Protein AF-A0A921N1G7-F1 (afdb_monomer)

Organism: NCBI:txid1776391

Solvent-accessible surface area (backbone atoms only — not comparable to full-atom values): 11346 Å² total; per-residue (Å²): 133,82,54,72,67,62,52,44,48,51,53,51,49,54,51,51,50,59,46,34,76,76,65,65,49,83,81,67,60,77,80,72,72,70,75,46,71,44,77,62,85,87,65,81,83,86,55,90,86,49,56,70,81,58,47,72,29,51,44,50,54,89,48,47,64,58,50,51,55,50,60,71,66,43,74,87,64,85,74,76,83,48,72,71,57,50,52,53,50,51,54,53,50,60,73,69,61,69,88,79,88,71,63,59,49,75,74,64,67,53,73,80,74,82,73,88,79,86,91,82,82,87,81,73,65,64,69,60,53,53,55,48,51,54,52,52,53,53,49,37,50,53,49,18,66,72,71,72,45,61,47,62,77,79,52,45,72,67,42,52,53,48,46,67,72,66,60,56,89,49,72,77,51,50,70,70,60,114

Mean predicted aligned error: 17.83 Å

Sequence (178 aa):
MYSPIVQNERHINVLKEILKDKLGYKKNLNRIESLVVIANPSTIINKKYAPINIANKIIRNDQLIQTISNVEKDKKINWVFIQDDMEKIATCLKAHHKDIDIDYVNKYCLEKENQEDSEDLVIKNDEMDEKIRYKLRGYRLKVSNRENLKPYMVFSNDTMEEVISAKPRCIDELMKVK

pLDDT: mean 78.78, std 12.82, range [41.03, 92.62]

Secondary structure (DSSP, 8-state):
---HHHHHHHHHHHHHHHHHHHH--TTTGGG----EEE--TT-----TT--HHHHTTEEEGGGHHHHHHHHHH-TT---PPPHHHHHHHHHHHHHH-------HHHHHT--------SS--SSSSHHHHHHHHHHHHHHHHHHHHHHT--GGGT--HHHHHHHHHH---SHHHHTT--

InterPro domains:
  IPR002121 HRDC domain [PF00570] (131-177)
  IPR002121 HRDC domain [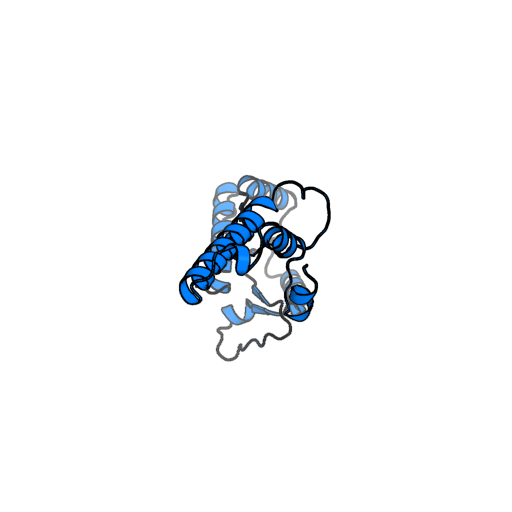PS50967] (126-178)
  IPR010997 HRDC-like superfamily [SSF47819] (125-177)
  IPR044876 HRDC domain superfamily [G3DSA:1.10.150.80] (123-178)

Structure (mmCIF, N/CA/C/O backbone):
data_AF-A0A921N1G7-F1
#
_entry.id   AF-A0A921N1G7-F1
#
loop_
_atom_site.group_PDB
_atom_site.id
_atom_site.type_symbol
_atom_site.label_atom_id
_atom_site.label_alt_id
_atom_site.label_comp_id
_atom_site.label_asym_id
_atom_site.label_entity_id
_atom_site.label_seq_id
_atom_site.pdbx_PDB_ins_code
_atom_site.Cartn_x
_atom_site.Cartn_y
_atom_site.Cartn_z
_atom_site.occupancy
_atom_site.B_iso_or_equiv
_atom_site.auth_seq_id
_atom_site.auth_comp_id
_atom_site.auth_asym_id
_atom_site.auth_atom_id
_atom_site.pdbx_PDB_model_num
ATOM 1 N N . MET A 1 1 ? -9.441 -13.717 2.780 1.00 59.25 1 MET A N 1
ATOM 2 C CA . MET A 1 1 ? -8.567 -12.524 2.813 1.00 59.25 1 MET A CA 1
ATOM 3 C C . MET A 1 1 ? -7.195 -12.950 2.299 1.00 59.25 1 MET A C 1
ATOM 5 O O . MET A 1 1 ? -6.674 -13.936 2.804 1.00 59.25 1 MET A O 1
ATOM 9 N N . TYR A 1 2 ? -6.672 -12.335 1.232 1.00 72.50 2 TYR A N 1
ATOM 10 C CA . TYR A 1 2 ? -5.362 -12.722 0.685 1.00 72.50 2 TYR A CA 1
ATOM 11 C C . TYR A 1 2 ? -4.228 -12.211 1.581 1.00 72.50 2 TYR A C 1
ATOM 13 O O . TYR A 1 2 ? -4.349 -11.148 2.183 1.00 72.50 2 TYR A O 1
ATOM 21 N N . SER A 1 3 ? -3.127 -12.964 1.657 1.00 83.88 3 SER A N 1
ATOM 22 C CA . SER A 1 3 ? -1.910 -12.494 2.325 1.00 83.88 3 SER A CA 1
ATOM 23 C C . SER A 1 3 ? -1.338 -11.280 1.573 1.00 83.88 3 SER A C 1
ATOM 25 O O . SER A 1 3 ? -1.267 -11.338 0.340 1.00 83.88 3 SER A O 1
ATOM 27 N N . PRO A 1 4 ? -0.876 -10.222 2.270 1.00 85.75 4 PRO A N 1
ATOM 28 C CA . PRO A 1 4 ? -0.290 -9.032 1.642 1.00 85.75 4 PRO A CA 1
ATOM 29 C C . PRO A 1 4 ? 0.855 -9.347 0.671 1.00 85.75 4 PRO A C 1
ATOM 31 O O . PRO A 1 4 ? 1.039 -8.669 -0.335 1.00 85.75 4 PRO A O 1
ATOM 34 N N . ILE A 1 5 ? 1.601 -10.418 0.942 1.00 87.12 5 ILE A N 1
ATOM 35 C CA . ILE A 1 5 ? 2.731 -10.867 0.121 1.00 87.12 5 ILE A CA 1
ATOM 36 C C . ILE A 1 5 ? 2.230 -11.392 -1.225 1.00 87.12 5 ILE A C 1
ATOM 38 O O . ILE A 1 5 ? 2.700 -10.962 -2.274 1.00 87.12 5 ILE A O 1
ATOM 42 N N . VAL A 1 6 ? 1.222 -12.266 -1.188 1.00 87.69 6 VAL A N 1
ATOM 43 C CA . VAL A 1 6 ? 0.605 -12.860 -2.384 1.00 87.69 6 VAL A CA 1
ATOM 44 C C . VAL A 1 6 ? -0.110 -11.790 -3.207 1.00 87.69 6 VAL A C 1
ATOM 46 O O . VAL A 1 6 ? -0.078 -11.820 -4.435 1.00 87.69 6 VAL A O 1
ATOM 49 N N . GLN A 1 7 ? -0.740 -10.818 -2.544 1.00 88.25 7 GLN A N 1
ATOM 50 C CA . GLN A 1 7 ? -1.354 -9.680 -3.221 1.00 88.25 7 GLN A CA 1
ATOM 51 C C . GLN A 1 7 ? -0.308 -8.842 -3.969 1.00 88.25 7 GLN A C 1
ATOM 53 O O . GLN A 1 7 ? -0.502 -8.531 -5.142 1.00 88.25 7 GLN A O 1
ATOM 58 N N . ASN A 1 8 ? 0.817 -8.531 -3.323 1.00 89.75 8 ASN A N 1
ATOM 59 C CA . ASN A 1 8 ? 1.884 -7.755 -3.946 1.00 89.75 8 ASN A CA 1
ATOM 60 C C . ASN A 1 8 ? 2.525 -8.506 -5.129 1.00 89.75 8 ASN A C 1
ATOM 62 O O . ASN A 1 8 ? 2.729 -7.936 -6.198 1.00 89.75 8 ASN A O 1
ATOM 66 N N . GLU A 1 9 ? 2.759 -9.815 -4.991 1.00 87.44 9 GLU A N 1
ATOM 67 C CA . GLU A 1 9 ? 3.238 -10.656 -6.097 1.00 87.44 9 GLU A CA 1
ATOM 68 C C . GLU A 1 9 ? 2.292 -10.625 -7.304 1.00 87.44 9 GLU A C 1
ATOM 70 O O . GLU A 1 9 ? 2.748 -10.495 -8.440 1.00 87.44 9 GLU A O 1
ATOM 75 N N . ARG A 1 10 ? 0.973 -10.677 -7.076 1.00 89.00 10 ARG A N 1
ATOM 76 C CA . ARG A 1 10 ? -0.020 -10.543 -8.153 1.00 89.00 10 ARG A CA 1
ATOM 77 C C . ARG A 1 10 ? 0.061 -9.186 -8.840 1.00 89.00 10 ARG A C 1
ATOM 79 O O . ARG A 1 10 ? 0.052 -9.144 -10.066 1.00 89.00 10 ARG A O 1
ATOM 86 N N . HIS A 1 11 ? 0.170 -8.100 -8.078 1.00 88.19 11 HIS A N 1
ATOM 87 C CA . HIS A 1 11 ? 0.289 -6.755 -8.648 1.00 88.19 11 HIS A CA 1
ATOM 88 C C . HIS A 1 11 ? 1.539 -6.632 -9.533 1.00 88.19 11 HIS A C 1
ATOM 90 O O . HIS A 1 11 ? 1.468 -6.095 -10.637 1.00 88.19 11 HIS A O 1
ATOM 96 N N . ILE A 1 12 ? 2.669 -7.197 -9.099 1.00 87.75 12 ILE A N 1
ATOM 97 C CA . ILE A 1 12 ? 3.901 -7.211 -9.896 1.00 87.75 12 ILE A CA 1
ATOM 98 C C . ILE A 1 12 ? 3.764 -8.076 -11.146 1.00 87.75 12 ILE A C 1
ATOM 100 O O . ILE A 1 12 ? 4.298 -7.711 -12.190 1.00 87.75 12 ILE A O 1
ATOM 104 N N . ASN A 1 13 ? 3.057 -9.203 -11.074 1.00 87.69 13 ASN A N 1
ATOM 105 C CA . ASN A 1 13 ? 2.827 -10.045 -12.246 1.00 87.69 13 ASN A CA 1
ATOM 106 C C . ASN A 1 13 ? 1.995 -9.317 -13.307 1.00 87.69 13 ASN A C 1
ATOM 108 O O . ASN A 1 13 ? 2.4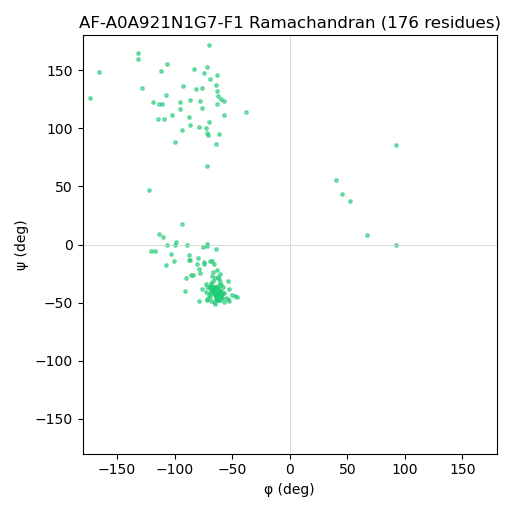00 -9.300 -14.465 1.00 87.69 13 ASN A O 1
ATOM 112 N N . VAL A 1 14 ? 0.920 -8.635 -12.901 1.00 87.69 14 VAL A N 1
ATOM 113 C CA . VAL A 1 14 ? 0.113 -7.788 -13.798 1.00 87.69 14 VAL A CA 1
ATOM 114 C C . VAL A 1 14 ? 0.975 -6.694 -14.426 1.00 87.69 14 VAL A C 1
ATOM 116 O O . VAL A 1 14 ? 0.959 -6.500 -15.639 1.00 87.69 14 VAL A O 1
ATOM 119 N N . LEU A 1 15 ? 1.799 -6.019 -13.622 1.00 85.19 15 LEU A N 1
ATOM 120 C CA . LEU A 1 15 ? 2.726 -5.008 -14.124 1.00 85.19 15 LEU A CA 1
ATOM 121 C C . LEU A 1 15 ? 3.710 -5.595 -15.152 1.00 85.19 15 LEU A C 1
ATOM 123 O O . LEU A 1 15 ? 3.946 -5.000 -16.201 1.00 85.19 15 LEU A O 1
ATOM 127 N N . LYS A 1 16 ? 4.265 -6.782 -14.886 1.00 83.88 16 LYS A N 1
ATOM 128 C CA . LYS A 1 16 ? 5.179 -7.476 -15.805 1.00 83.88 16 LYS A CA 1
ATOM 129 C C . LYS A 1 16 ? 4.497 -7.873 -17.111 1.00 83.88 16 LYS A C 1
ATOM 131 O O . LYS A 1 16 ? 5.158 -7.822 -18.142 1.00 83.88 16 LYS A O 1
ATOM 136 N N . GLU A 1 17 ? 3.227 -8.266 -17.091 1.00 83.38 17 GLU A N 1
ATOM 137 C CA . GLU A 1 17 ? 2.457 -8.571 -18.306 1.00 83.38 17 GLU A CA 1
ATOM 138 C C . GLU A 1 17 ? 2.272 -7.323 -19.174 1.00 83.38 17 GLU A C 1
ATOM 140 O O . GLU A 1 17 ? 2.700 -7.320 -20.326 1.00 83.38 17 GLU A O 1
ATOM 145 N N . ILE A 1 18 ? 1.795 -6.220 -18.589 1.00 82.50 18 ILE A N 1
ATOM 146 C CA . ILE A 1 18 ? 1.606 -4.943 -19.300 1.00 82.50 18 ILE A CA 1
ATOM 147 C C . ILE A 1 18 ? 2.919 -4.456 -19.936 1.00 82.50 18 ILE A C 1
ATOM 149 O O . ILE A 1 18 ? 2.945 -3.981 -21.075 1.00 82.50 18 ILE A O 1
ATOM 153 N N . LEU A 1 19 ? 4.033 -4.587 -19.210 1.00 77.75 19 LEU A N 1
ATOM 154 C CA . LEU A 1 19 ? 5.347 -4.178 -19.702 1.00 77.75 19 LEU A CA 1
ATOM 155 C C . LEU A 1 19 ? 5.907 -5.127 -20.774 1.00 77.75 19 LEU A C 1
ATOM 157 O O . LEU A 1 19 ? 6.574 -4.660 -21.697 1.00 77.75 19 LEU A O 1
ATOM 161 N N . LYS A 1 20 ? 5.640 -6.439 -20.694 1.00 77.38 20 LYS A N 1
ATOM 162 C CA . LYS A 1 20 ? 6.025 -7.398 -21.747 1.00 77.38 20 LYS A CA 1
ATOM 163 C C . LYS A 1 20 ? 5.312 -7.095 -23.056 1.00 77.38 20 LYS A C 1
ATOM 165 O O . LYS A 1 20 ? 5.975 -7.081 -24.092 1.00 77.38 20 LYS A O 1
ATOM 170 N N . ASP A 1 21 ? 4.010 -6.841 -22.990 1.00 73.81 21 ASP A N 1
ATOM 171 C CA . ASP A 1 21 ? 3.173 -6.661 -24.174 1.00 73.81 21 ASP A CA 1
ATOM 172 C C . ASP A 1 21 ? 3.516 -5.377 -24.932 1.00 73.81 21 ASP A C 1
ATOM 174 O O . ASP A 1 21 ? 3.561 -5.382 -26.160 1.00 73.81 21 ASP A O 1
ATOM 178 N N . LYS A 1 22 ? 3.817 -4.282 -24.219 1.00 68.81 22 LYS A N 1
ATOM 179 C CA . LYS A 1 22 ? 4.098 -2.988 -24.863 1.00 68.81 22 LYS A CA 1
ATOM 180 C C . LYS A 1 22 ? 5.559 -2.741 -25.221 1.00 68.81 22 LYS A C 1
ATOM 182 O O . LYS A 1 22 ? 5.816 -1.985 -26.151 1.00 68.81 22 LYS A O 1
ATOM 187 N N . LEU A 1 23 ? 6.509 -3.318 -24.484 1.00 65.88 23 LEU A N 1
ATOM 188 C CA . LEU A 1 23 ? 7.923 -2.944 -24.610 1.00 65.88 23 LEU A CA 1
ATOM 189 C C . LEU A 1 23 ? 8.848 -4.100 -25.008 1.00 65.88 23 LEU A C 1
ATOM 191 O O . LEU A 1 23 ? 10.037 -3.890 -25.230 1.00 65.88 23 LEU A O 1
ATOM 195 N N . GLY A 1 24 ? 8.344 -5.336 -25.087 1.00 62.44 24 GLY A N 1
ATOM 196 C CA . GLY A 1 24 ? 9.134 -6.482 -25.545 1.00 62.44 24 GLY A CA 1
ATOM 197 C C . GLY A 1 24 ? 10.288 -6.897 -24.616 1.00 62.44 24 GLY A C 1
ATOM 198 O O . GLY A 1 24 ? 11.060 -7.790 -24.972 1.00 62.44 24 GLY A O 1
ATOM 199 N N . TYR A 1 25 ? 10.408 -6.322 -23.410 1.00 61.53 25 TYR A N 1
ATOM 200 C CA . TYR A 1 25 ? 11.458 -6.645 -22.432 1.00 61.53 25 TYR A CA 1
ATOM 201 C C . TYR A 1 25 ? 11.251 -8.031 -21.789 1.00 61.53 25 TYR A C 1
ATOM 203 O O . TYR A 1 25 ? 10.997 -8.153 -20.594 1.00 61.53 25 TYR A O 1
ATOM 211 N N . LYS A 1 26 ? 11.381 -9.128 -22.543 1.00 51.91 26 LYS A N 1
ATOM 212 C CA . LYS A 1 26 ? 11.187 -10.486 -21.994 1.00 51.91 26 LYS A CA 1
ATOM 213 C C . LYS A 1 26 ? 12.253 -10.909 -20.968 1.00 51.91 26 LYS A C 1
ATOM 215 O O . LYS A 1 26 ? 11.961 -11.777 -20.152 1.00 51.91 26 LYS A O 1
ATOM 220 N N . LYS A 1 27 ? 13.457 -10.319 -20.982 1.00 52.81 27 LYS A N 1
ATOM 221 C CA . LYS A 1 27 ? 14.589 -10.728 -20.116 1.00 52.81 27 LYS A CA 1
ATOM 222 C C . LYS A 1 27 ? 14.921 -9.763 -18.966 1.00 52.81 27 LYS A C 1
ATOM 224 O O . LYS A 1 27 ? 15.550 -10.180 -18.001 1.00 52.81 27 LYS A O 1
ATOM 229 N N . ASN A 1 28 ? 14.462 -8.511 -19.024 1.00 56.06 28 ASN A N 1
ATOM 230 C CA . ASN A 1 28 ? 14.976 -7.435 -18.162 1.00 56.06 28 ASN A CA 1
ATOM 231 C C . ASN A 1 28 ? 14.046 -7.060 -16.987 1.00 56.06 28 ASN A C 1
ATOM 233 O O . ASN A 1 28 ? 14.434 -6.344 -16.069 1.00 56.06 28 ASN A O 1
ATOM 237 N N . LEU A 1 29 ? 12.827 -7.604 -16.958 1.00 60.22 29 LEU A N 1
ATOM 238 C CA . LEU A 1 29 ? 11.815 -7.324 -15.927 1.00 60.22 29 LEU A CA 1
ATOM 239 C C . LEU A 1 29 ? 12.110 -7.945 -14.550 1.00 60.22 29 LEU A C 1
ATOM 241 O O . LEU A 1 29 ? 11.343 -7.745 -13.607 1.00 60.22 29 LEU A O 1
ATOM 245 N N . ASN A 1 30 ? 13.211 -8.688 -14.410 1.00 62.44 30 ASN A N 1
ATOM 246 C CA . ASN A 1 30 ? 13.612 -9.309 -13.145 1.00 62.44 30 ASN A CA 1
ATOM 247 C C . ASN A 1 30 ? 13.977 -8.286 -12.060 1.00 62.44 30 ASN A C 1
ATOM 249 O O . ASN A 1 30 ? 13.977 -8.643 -10.891 1.00 62.44 30 ASN A O 1
ATOM 253 N N . ARG A 1 31 ? 14.225 -7.022 -12.427 1.00 70.75 31 ARG A N 1
ATOM 254 C CA . ARG A 1 31 ? 14.530 -5.940 -11.479 1.00 70.75 31 ARG A CA 1
ATOM 255 C C . ARG A 1 31 ? 13.307 -5.441 -10.693 1.00 70.75 31 ARG A C 1
ATOM 257 O O . ARG A 1 31 ? 13.469 -4.741 -9.701 1.00 70.75 31 ARG A O 1
ATOM 264 N N . ILE A 1 32 ? 12.088 -5.780 -11.123 1.00 76.19 32 ILE A N 1
ATOM 265 C CA . ILE A 1 32 ? 10.860 -5.425 -10.398 1.00 76.19 32 ILE A CA 1
ATOM 266 C C . ILE A 1 32 ? 10.577 -6.513 -9.357 1.00 76.19 32 ILE A C 1
ATOM 268 O O . ILE A 1 32 ? 10.093 -7.605 -9.694 1.00 76.19 32 ILE A O 1
ATOM 272 N N . GLU A 1 33 ? 10.884 -6.198 -8.099 1.00 77.94 33 GLU A N 1
ATOM 273 C CA . GLU A 1 33 ? 10.747 -7.092 -6.948 1.00 77.94 33 GLU A CA 1
ATOM 274 C C . GLU A 1 33 ? 9.654 -6.641 -5.971 1.00 77.94 33 GLU A C 1
ATOM 276 O O . GLU A 1 33 ? 9.363 -5.455 -5.823 1.00 77.94 33 GLU A O 1
ATOM 281 N N . SER A 1 34 ? 9.033 -7.615 -5.298 1.00 85.75 34 SER A N 1
ATOM 282 C CA . SER A 1 34 ? 8.018 -7.380 -4.265 1.00 85.75 34 SER A CA 1
ATOM 283 C C . SER A 1 34 ? 8.675 -7.180 -2.910 1.00 85.75 34 SER A C 1
ATOM 285 O O . SER A 1 34 ? 9.343 -8.093 -2.420 1.00 85.75 34 SER A O 1
ATOM 287 N N . LEU A 1 35 ? 8.376 -6.061 -2.263 1.00 89.75 35 LEU A N 1
ATOM 288 C CA . LEU A 1 35 ? 8.753 -5.795 -0.881 1.00 89.75 35 LEU A CA 1
ATOM 289 C C . LEU A 1 35 ? 7.516 -5.358 -0.097 1.00 89.75 35 LEU A C 1
ATOM 291 O O . LEU A 1 35 ? 6.722 -4.548 -0.573 1.00 89.75 35 LEU A O 1
ATOM 295 N N . VAL A 1 36 ? 7.333 -5.918 1.095 1.00 90.38 36 VAL A N 1
ATOM 296 C CA . VAL A 1 36 ? 6.267 -5.554 2.028 1.00 90.38 36 VAL A CA 1
ATOM 297 C C . VAL A 1 36 ? 6.905 -4.870 3.228 1.00 90.38 36 VAL A C 1
ATOM 299 O O . VAL A 1 36 ? 7.741 -5.454 3.923 1.00 90.38 36 VAL A O 1
ATOM 302 N N . VAL A 1 37 ? 6.493 -3.629 3.467 1.00 90.88 37 VAL A N 1
ATOM 303 C CA . VAL A 1 37 ? 7.014 -2.796 4.550 1.00 90.88 37 VAL A CA 1
ATOM 304 C C . VAL A 1 37 ? 5.961 -2.674 5.635 1.00 90.88 37 VAL A C 1
ATOM 306 O O . VAL A 1 37 ? 4.811 -2.327 5.369 1.00 90.88 37 VAL A O 1
ATOM 309 N N . ILE A 1 38 ? 6.360 -2.951 6.870 1.00 91.06 38 ILE A N 1
ATOM 310 C CA . ILE A 1 38 ? 5.518 -2.749 8.043 1.00 91.06 38 ILE A CA 1
ATOM 311 C C . ILE A 1 38 ? 5.853 -1.392 8.656 1.00 91.06 38 ILE A C 1
ATOM 313 O O . ILE A 1 38 ? 6.975 -1.174 9.120 1.00 91.06 38 ILE A O 1
ATOM 317 N N . ALA A 1 39 ? 4.864 -0.498 8.651 1.00 90.00 39 ALA A N 1
ATOM 318 C CA . ALA A 1 39 ? 4.998 0.870 9.146 1.00 90.00 39 ALA A CA 1
ATOM 319 C C . ALA A 1 39 ? 4.763 1.004 10.659 1.00 90.00 39 ALA A C 1
ATOM 321 O O . ALA A 1 39 ? 5.302 1.915 11.276 1.00 90.00 39 ALA A O 1
ATOM 322 N N . ASN A 1 40 ? 3.983 0.107 11.273 1.00 90.19 40 ASN A N 1
ATOM 323 C CA . ASN A 1 40 ? 3.670 0.206 12.698 1.00 90.19 40 ASN A CA 1
ATOM 324 C C . ASN A 1 40 ? 4.871 -0.249 13.562 1.00 90.19 40 ASN A C 1
ATOM 326 O O . ASN A 1 40 ? 5.220 -1.438 13.512 1.00 90.19 40 ASN A O 1
ATOM 330 N N . PRO A 1 41 ? 5.457 0.642 14.389 1.00 85.81 41 PRO A N 1
ATOM 331 C CA . PRO A 1 41 ? 6.636 0.342 15.203 1.00 85.81 41 PRO A CA 1
ATOM 332 C C . PRO A 1 41 ? 6.386 -0.731 16.271 1.00 85.81 41 PRO A C 1
ATOM 334 O O . PRO A 1 41 ? 7.297 -1.494 16.587 1.00 85.81 41 PRO A O 1
ATOM 337 N N . SER A 1 42 ? 5.156 -0.860 16.779 1.00 86.75 42 SER A N 1
ATOM 338 C CA . SER A 1 42 ? 4.785 -1.875 17.778 1.00 86.75 42 SER A CA 1
ATOM 339 C C . SER A 1 42 ? 4.647 -3.286 17.193 1.00 86.75 42 SER A C 1
ATOM 341 O O . SER A 1 42 ? 4.367 -4.237 17.921 1.00 86.75 42 SER A O 1
ATOM 343 N N . THR A 1 43 ? 4.825 -3.452 15.880 1.00 86.31 43 THR A N 1
ATOM 344 C CA . THR A 1 43 ? 4.659 -4.754 15.229 1.00 86.31 43 THR A CA 1
ATOM 345 C C . THR A 1 43 ? 5.869 -5.653 15.464 1.00 86.31 43 THR A C 1
ATOM 347 O O . THR A 1 43 ? 6.998 -5.338 15.075 1.00 86.31 43 THR A O 1
ATOM 350 N N . ILE A 1 44 ? 5.617 -6.834 16.025 1.00 84.75 44 ILE A N 1
ATOM 351 C CA . ILE A 1 44 ? 6.619 -7.888 16.198 1.00 84.75 44 ILE A CA 1
ATOM 352 C C . ILE A 1 44 ? 6.520 -8.860 15.018 1.00 84.75 44 ILE A C 1
ATOM 354 O O . ILE A 1 44 ? 5.473 -9.455 14.773 1.00 84.75 44 ILE A O 1
ATOM 358 N N . ILE A 1 45 ? 7.624 -9.041 14.287 1.00 84.00 45 ILE A N 1
ATOM 359 C CA . ILE A 1 45 ? 7.698 -9.952 13.137 1.00 84.00 45 ILE A CA 1
ATOM 360 C C . ILE A 1 45 ? 8.422 -11.224 13.569 1.00 84.00 45 ILE A C 1
ATOM 362 O O . ILE A 1 45 ? 9.632 -11.209 13.795 1.00 84.00 45 ILE A O 1
ATOM 366 N N . ASN A 1 46 ? 7.702 -12.342 13.642 1.00 85.62 46 ASN A N 1
ATOM 367 C CA . ASN A 1 46 ? 8.314 -13.640 13.903 1.00 85.62 46 ASN A CA 1
ATOM 368 C C . ASN A 1 46 ? 8.769 -14.295 12.589 1.00 85.62 46 ASN A C 1
ATOM 370 O O . ASN A 1 46 ? 7.944 -14.741 11.794 1.00 85.62 46 ASN A O 1
ATOM 374 N N . LYS A 1 47 ? 10.087 -14.377 12.373 1.00 85.81 47 LYS A N 1
ATOM 375 C CA . LYS A 1 47 ? 10.691 -15.015 11.188 1.00 85.81 47 LYS A CA 1
ATOM 376 C C . LYS A 1 47 ? 11.178 -16.452 11.439 1.00 85.81 47 LYS A C 1
ATOM 378 O O . LYS A 1 47 ? 11.718 -17.060 10.525 1.00 85.81 47 LYS A O 1
ATOM 383 N N . LYS A 1 48 ? 10.983 -17.017 12.642 1.00 87.44 48 LYS A N 1
ATOM 384 C CA . LYS A 1 48 ? 11.609 -18.285 13.079 1.00 87.44 48 LYS A CA 1
ATOM 385 C C . LYS A 1 48 ? 11.299 -19.485 12.175 1.00 87.44 48 LYS A C 1
ATOM 387 O O . LYS A 1 48 ? 12.168 -20.321 11.964 1.00 87.44 48 LYS A O 1
ATOM 392 N N . TYR A 1 49 ? 10.080 -19.557 11.647 1.00 87.75 49 TYR A N 1
ATOM 393 C CA . TYR A 1 49 ? 9.624 -20.645 10.771 1.00 87.75 49 TYR A CA 1
ATOM 394 C C . TYR A 1 49 ? 9.351 -20.176 9.336 1.00 87.75 49 TYR A C 1
ATOM 396 O O . TYR A 1 49 ? 8.767 -20.909 8.542 1.00 87.75 49 TYR A O 1
ATOM 404 N N . ALA A 1 50 ? 9.721 -18.936 9.003 1.00 85.25 50 ALA A N 1
ATOM 405 C CA . ALA A 1 50 ? 9.460 -18.384 7.684 1.00 85.25 50 ALA A CA 1
ATOM 406 C C . ALA A 1 50 ? 10.524 -18.875 6.687 1.00 85.25 50 ALA A C 1
ATOM 408 O O . ALA A 1 50 ? 11.718 -18.797 6.987 1.00 85.25 50 ALA A O 1
ATOM 409 N N . PRO A 1 51 ? 10.135 -19.332 5.484 1.00 89.00 51 PRO A N 1
ATOM 410 C CA . PRO A 1 51 ? 11.109 -19.649 4.447 1.00 89.00 51 PRO A CA 1
ATOM 411 C C . PRO A 1 51 ? 11.876 -18.382 4.041 1.00 89.00 51 PRO A C 1
ATOM 413 O O . PRO A 1 51 ? 11.294 -17.294 3.992 1.00 89.00 51 PRO A O 1
ATOM 416 N N . ILE A 1 52 ? 13.164 -18.529 3.699 1.00 86.62 52 ILE A N 1
ATOM 417 C CA . ILE A 1 52 ? 14.076 -17.418 3.345 1.00 86.62 52 ILE A CA 1
ATOM 418 C C . ILE A 1 52 ? 13.437 -16.449 2.337 1.00 86.62 52 ILE A C 1
ATOM 420 O O . ILE A 1 52 ? 13.467 -15.234 2.526 1.00 86.62 52 ILE A O 1
ATOM 424 N N . ASN A 1 53 ? 12.787 -16.995 1.305 1.00 84.69 53 ASN A N 1
ATOM 425 C CA . ASN A 1 53 ? 12.168 -16.217 0.230 1.00 84.69 53 ASN A CA 1
ATOM 426 C C . ASN A 1 53 ? 11.054 -15.283 0.719 1.00 84.69 53 ASN A C 1
ATOM 428 O O . ASN A 1 53 ? 10.819 -14.246 0.112 1.00 84.69 53 ASN A O 1
ATOM 432 N N . ILE A 1 54 ? 10.360 -15.645 1.798 1.00 85.56 54 ILE A N 1
ATOM 433 C CA . ILE A 1 54 ? 9.288 -14.838 2.391 1.00 85.56 54 ILE A CA 1
ATOM 434 C C . ILE A 1 54 ? 9.871 -13.909 3.459 1.00 85.56 54 ILE A C 1
ATOM 436 O O . ILE A 1 54 ? 9.512 -12.736 3.524 1.00 85.56 54 ILE A O 1
ATOM 440 N N . ALA A 1 55 ? 10.816 -14.405 4.261 1.00 85.75 55 ALA A N 1
ATOM 441 C CA . ALA A 1 55 ? 11.464 -13.642 5.324 1.00 85.75 55 ALA A CA 1
ATOM 442 C C . ALA A 1 55 ? 12.198 -12.391 4.808 1.00 85.75 55 ALA A C 1
ATOM 444 O O . ALA A 1 55 ? 12.193 -11.362 5.491 1.00 85.75 55 ALA A O 1
ATOM 445 N N . ASN A 1 56 ? 12.787 -12.472 3.610 1.00 85.62 56 ASN A N 1
ATOM 446 C CA . ASN A 1 56 ? 13.489 -11.360 2.963 1.00 85.62 56 ASN A CA 1
ATOM 447 C C . ASN A 1 56 ? 12.540 -10.333 2.329 1.00 85.62 56 ASN A C 1
ATOM 449 O O . ASN A 1 56 ? 12.903 -9.169 2.204 1.00 85.62 56 ASN A O 1
ATOM 453 N N . LYS A 1 57 ? 11.312 -10.733 1.976 1.00 87.12 57 LYS A N 1
ATOM 454 C CA . LYS A 1 57 ? 10.298 -9.836 1.395 1.00 87.12 57 LYS A CA 1
ATOM 455 C C . LYS A 1 57 ? 9.586 -8.970 2.431 1.00 87.12 57 LYS A C 1
ATOM 457 O O . LYS A 1 57 ? 8.847 -8.072 2.044 1.00 87.12 57 LYS A O 1
ATOM 462 N N . ILE A 1 58 ? 9.759 -9.248 3.724 1.00 89.44 58 ILE A N 1
ATOM 463 C CA . ILE A 1 58 ? 9.098 -8.518 4.809 1.00 89.44 58 ILE A CA 1
ATOM 464 C C . ILE A 1 58 ? 10.142 -7.754 5.614 1.00 89.44 58 ILE A C 1
ATOM 466 O O . ILE A 1 58 ? 11.025 -8.355 6.240 1.00 89.44 58 ILE A O 1
ATOM 470 N N . ILE A 1 59 ? 9.984 -6.437 5.675 1.00 89.50 59 ILE A N 1
ATOM 471 C CA . ILE A 1 59 ? 10.868 -5.559 6.439 1.00 89.50 59 ILE A CA 1
ATOM 472 C C . ILE A 1 59 ? 10.084 -4.586 7.316 1.00 89.50 59 ILE A C 1
ATOM 474 O O . ILE A 1 59 ? 8.906 -4.311 7.087 1.00 89.50 59 ILE A O 1
ATOM 478 N N . ARG A 1 60 ? 10.759 -4.054 8.336 1.00 88.62 60 ARG A N 1
ATOM 479 C CA . ARG A 1 60 ? 10.273 -2.898 9.097 1.00 88.62 60 ARG A CA 1
ATOM 480 C C . ARG A 1 60 ? 10.642 -1.617 8.349 1.00 88.62 60 ARG A C 1
ATOM 482 O O . ARG A 1 60 ? 11.666 -1.597 7.670 1.00 88.62 60 ARG A O 1
ATOM 489 N N . ASN A 1 61 ? 9.847 -0.564 8.516 1.00 89.25 61 ASN A N 1
ATOM 490 C CA . ASN A 1 61 ? 10.098 0.753 7.928 1.00 89.25 61 ASN A CA 1
ATOM 491 C C . ASN A 1 61 ? 11.552 1.239 8.092 1.00 89.25 61 ASN A C 1
ATOM 493 O O . ASN A 1 61 ? 12.177 1.642 7.119 1.00 89.25 61 ASN A O 1
ATOM 497 N N . ASP A 1 62 ? 12.134 1.093 9.285 1.00 88.12 62 ASP A N 1
ATOM 498 C CA . ASP A 1 62 ? 13.498 1.566 9.583 1.00 88.12 62 ASP A CA 1
ATOM 499 C C . ASP A 1 62 ? 14.583 0.913 8.707 1.00 88.12 62 ASP A C 1
ATOM 501 O O . ASP A 1 62 ? 15.651 1.478 8.487 1.00 88.12 62 ASP A O 1
ATOM 505 N N . GLN A 1 63 ? 14.319 -0.292 8.195 1.00 87.56 63 GLN A N 1
ATOM 506 C CA . GLN A 1 63 ? 15.264 -1.048 7.372 1.00 87.56 63 GLN A CA 1
ATOM 507 C C . GLN A 1 63 ? 15.159 -0.697 5.885 1.00 87.56 63 GLN A C 1
ATOM 509 O O . GLN A 1 63 ? 16.025 -1.109 5.118 1.00 87.56 63 GLN A O 1
ATOM 514 N N . LEU A 1 64 ? 14.145 0.076 5.476 1.00 89.19 64 LEU A N 1
ATOM 515 C CA . LEU A 1 64 ? 13.845 0.356 4.073 1.00 89.19 64 LEU A CA 1
ATOM 516 C C . LEU A 1 64 ? 15.034 0.986 3.340 1.00 89.19 64 LEU A C 1
ATOM 518 O O . LEU A 1 64 ? 15.447 0.487 2.293 1.00 89.19 64 LEU A O 1
ATOM 522 N N . ILE A 1 65 ? 15.629 2.029 3.924 1.00 89.06 65 ILE A N 1
ATOM 523 C CA . ILE A 1 65 ? 16.776 2.738 3.337 1.00 89.06 65 ILE A CA 1
ATOM 524 C C . ILE A 1 65 ? 17.954 1.777 3.155 1.00 89.06 65 ILE A C 1
ATOM 526 O O . ILE A 1 65 ? 18.527 1.691 2.072 1.00 89.06 65 ILE A O 1
ATOM 530 N N . GLN A 1 66 ? 18.271 0.994 4.191 1.00 89.75 66 GLN A N 1
ATOM 531 C CA . GLN A 1 66 ? 19.366 0.026 4.144 1.00 89.75 66 GLN A CA 1
ATOM 532 C C . GLN A 1 66 ? 19.125 -1.044 3.076 1.00 89.75 66 GLN A C 1
ATOM 534 O O . GLN A 1 66 ? 20.037 -1.366 2.319 1.00 89.75 66 GLN A O 1
ATOM 539 N N . THR A 1 67 ? 17.901 -1.570 2.969 1.00 87.50 67 THR A N 1
ATOM 540 C CA . THR A 1 67 ? 17.564 -2.540 1.922 1.00 87.50 67 THR A CA 1
ATOM 541 C C . THR A 1 67 ? 17.691 -1.960 0.522 1.00 87.50 67 THR A C 1
ATOM 543 O O . THR A 1 67 ? 18.266 -2.625 -0.333 1.00 87.50 67 THR A O 1
ATOM 546 N N . ILE A 1 68 ? 17.238 -0.726 0.285 1.00 86.56 68 ILE A N 1
ATOM 547 C CA . ILE A 1 68 ? 17.361 -0.074 -1.027 1.00 86.56 68 ILE A CA 1
ATOM 548 C C . ILE A 1 68 ? 18.838 0.112 -1.385 1.00 86.56 68 ILE A C 1
ATOM 550 O O . ILE A 1 68 ? 19.258 -0.288 -2.469 1.00 86.56 68 ILE A O 1
ATOM 554 N N . SER A 1 69 ? 19.649 0.626 -0.456 1.00 86.69 69 SER A N 1
ATOM 555 C CA . SER A 1 69 ? 21.091 0.783 -0.668 1.00 86.69 69 SER A CA 1
ATOM 556 C C . SER A 1 69 ? 21.808 -0.549 -0.909 1.00 86.69 69 SER A C 1
ATOM 558 O O . SER A 1 69 ? 22.767 -0.599 -1.675 1.00 86.69 69 SER A O 1
ATOM 560 N N . ASN A 1 70 ? 21.370 -1.635 -0.268 1.00 86.06 70 ASN A N 1
ATOM 561 C CA . ASN A 1 70 ? 21.936 -2.965 -0.493 1.00 86.06 70 ASN A CA 1
ATOM 562 C C . ASN A 1 70 ? 21.580 -3.504 -1.883 1.00 86.06 70 ASN A C 1
ATOM 564 O O . ASN A 1 70 ? 22.452 -4.043 -2.557 1.00 86.06 70 ASN A O 1
ATOM 568 N N . VAL A 1 71 ? 20.332 -3.317 -2.324 1.00 81.88 71 VAL A N 1
ATOM 569 C CA . VAL A 1 71 ? 19.874 -3.711 -3.666 1.00 81.88 71 VAL A CA 1
ATOM 570 C C . VAL A 1 71 ? 20.591 -2.907 -4.752 1.00 81.88 71 VAL A C 1
ATOM 572 O O . VAL A 1 71 ? 20.968 -3.462 -5.777 1.00 81.88 71 VAL A O 1
ATOM 575 N N . GLU A 1 72 ? 20.833 -1.615 -4.527 1.00 77.94 72 GLU A N 1
ATOM 576 C CA . GLU A 1 72 ? 21.574 -0.763 -5.464 1.00 77.94 72 GLU A CA 1
ATOM 577 C C . GLU A 1 72 ? 23.043 -1.188 -5.607 1.00 77.94 72 GLU A C 1
ATOM 579 O O . GLU A 1 72 ? 23.595 -1.194 -6.708 1.00 77.94 72 GLU A O 1
ATOM 584 N N . LYS A 1 73 ? 23.677 -1.582 -4.497 1.00 79.75 73 LYS A N 1
ATOM 585 C CA . LYS A 1 73 ? 25.067 -2.058 -4.481 1.00 79.75 73 LYS A CA 1
ATOM 586 C C . LYS A 1 73 ? 25.231 -3.469 -5.041 1.00 79.75 73 LYS A C 1
ATOM 588 O O . LYS A 1 73 ? 26.364 -3.854 -5.345 1.00 79.75 73 LYS A O 1
ATOM 593 N N . ASP A 1 74 ? 24.155 -4.248 -5.159 1.00 76.44 74 ASP A N 1
ATOM 594 C CA . ASP A 1 74 ? 24.224 -5.614 -5.671 1.00 76.44 74 ASP A CA 1
ATOM 595 C C . ASP A 1 74 ? 24.506 -5.609 -7.184 1.00 76.44 74 ASP A C 1
ATOM 597 O O . ASP A 1 74 ? 23.626 -5.517 -8.041 1.00 76.44 74 ASP A O 1
ATOM 601 N N . LYS A 1 75 ? 25.796 -5.716 -7.522 1.00 62.16 75 LYS A N 1
ATOM 602 C CA . LYS A 1 75 ? 26.321 -5.691 -8.898 1.00 62.16 75 LYS A CA 1
ATOM 603 C C . LYS A 1 75 ? 25.858 -6.867 -9.765 1.00 62.16 75 LYS A C 1
ATOM 605 O O . LYS A 1 75 ? 26.195 -6.913 -10.946 1.00 62.16 75 LYS A O 1
ATOM 610 N N . LYS A 1 76 ? 25.106 -7.829 -9.217 1.00 62.22 76 LYS A N 1
ATOM 611 C CA . LYS A 1 76 ? 24.518 -8.936 -9.991 1.00 62.22 76 LYS A CA 1
ATOM 612 C C . LYS A 1 76 ? 23.508 -8.454 -11.035 1.00 62.22 76 LYS A C 1
ATOM 614 O O . LYS A 1 76 ? 23.256 -9.162 -12.008 1.00 62.22 76 LYS A O 1
ATOM 619 N N . ILE A 1 77 ? 22.948 -7.257 -10.862 1.00 58.38 77 ILE A N 1
ATOM 620 C CA . ILE A 1 77 ? 21.947 -6.686 -11.763 1.00 58.38 77 ILE A CA 1
ATOM 621 C C . ILE A 1 77 ? 22.641 -5.700 -12.710 1.00 58.38 77 ILE A C 1
ATOM 623 O O . ILE A 1 77 ? 22.721 -4.505 -12.451 1.00 58.38 77 ILE A O 1
ATOM 627 N N . ASN A 1 78 ? 23.135 -6.206 -13.841 1.00 56.06 78 ASN A N 1
ATOM 628 C CA . ASN A 1 78 ? 23.881 -5.418 -14.835 1.00 56.06 78 ASN A CA 1
ATOM 629 C C . ASN A 1 78 ? 23.013 -4.433 -15.652 1.00 56.06 78 ASN A C 1
ATOM 631 O O . ASN A 1 78 ? 23.504 -3.765 -16.557 1.00 56.06 78 ASN A O 1
ATOM 635 N N . TRP A 1 79 ? 21.704 -4.374 -15.401 1.00 60.34 79 TRP A N 1
ATOM 636 C CA . TRP A 1 79 ? 20.777 -3.606 -16.228 1.00 60.34 79 TRP A CA 1
ATOM 637 C C . TRP A 1 79 ? 20.166 -2.444 -15.460 1.00 60.34 79 TRP A C 1
ATOM 639 O O . TRP A 1 79 ? 1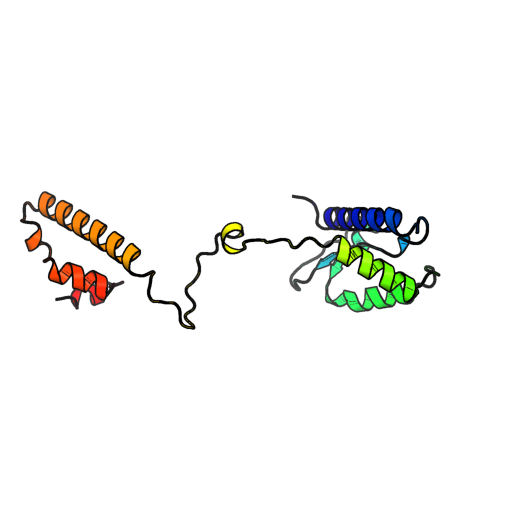9.324 -2.655 -14.587 1.00 60.34 79 TRP A O 1
ATOM 649 N N . VAL A 1 80 ? 20.596 -1.228 -15.796 1.00 63.09 80 VAL A N 1
ATOM 650 C CA . VAL A 1 80 ? 20.029 0.047 -15.338 1.00 63.09 80 VAL A CA 1
ATOM 651 C C . VAL A 1 80 ? 18.989 0.501 -16.359 1.00 63.09 80 VAL A C 1
ATOM 653 O O . VAL A 1 80 ? 19.233 0.401 -17.559 1.00 63.09 80 VAL A O 1
ATOM 656 N N . PHE A 1 81 ? 17.833 0.981 -15.893 1.00 66.44 81 PHE A N 1
ATOM 657 C CA . PHE A 1 81 ? 16.858 1.608 -16.783 1.00 66.44 81 PHE A CA 1
ATOM 658 C C . PHE A 1 81 ? 17.485 2.866 -17.389 1.00 66.44 81 PHE A C 1
ATOM 660 O O . PHE A 1 81 ? 17.893 3.769 -16.659 1.00 66.44 81 PHE A O 1
ATOM 667 N N . ILE A 1 82 ? 17.581 2.912 -18.715 1.00 75.69 82 ILE A N 1
ATOM 668 C CA . ILE A 1 82 ? 17.992 4.123 -19.429 1.00 75.69 82 ILE A CA 1
ATOM 669 C C . ILE A 1 82 ? 16.832 5.124 -19.346 1.00 75.69 82 ILE A C 1
ATOM 671 O O . ILE A 1 82 ? 15.673 4.725 -19.240 1.00 75.69 82 ILE A O 1
ATOM 675 N N . GLN A 1 83 ? 17.122 6.423 -19.405 1.00 79.62 83 GLN A N 1
ATOM 676 C CA . GLN A 1 83 ? 16.106 7.479 -19.359 1.00 79.62 83 GLN A CA 1
ATOM 677 C C . GLN A 1 83 ? 14.953 7.251 -20.358 1.00 79.62 83 GLN A C 1
ATOM 679 O O . GLN A 1 83 ? 13.792 7.364 -19.979 1.00 79.62 83 GLN A O 1
ATOM 684 N N . ASP A 1 84 ? 15.268 6.858 -21.594 1.00 78.00 84 ASP A N 1
ATOM 685 C CA . ASP A 1 84 ? 14.279 6.545 -22.638 1.00 78.00 84 ASP A CA 1
ATOM 686 C C . ASP A 1 84 ? 13.364 5.366 -22.240 1.00 78.00 84 ASP A C 1
ATOM 688 O O . ASP A 1 84 ? 12.146 5.405 -22.417 1.00 78.00 84 ASP A O 1
ATOM 692 N N . ASP A 1 85 ? 13.922 4.332 -21.603 1.00 77.12 85 ASP A N 1
ATOM 693 C CA . ASP A 1 85 ? 13.136 3.212 -21.077 1.00 77.12 85 ASP A CA 1
ATOM 694 C C . ASP A 1 85 ? 12.222 3.669 -19.929 1.00 77.12 85 ASP A C 1
ATOM 696 O O . ASP A 1 85 ? 11.059 3.265 -19.861 1.00 77.12 85 ASP A O 1
ATOM 700 N N . MET A 1 86 ? 12.721 4.532 -19.034 1.00 80.44 86 MET A N 1
ATOM 701 C CA . MET A 1 86 ? 11.929 5.089 -17.930 1.00 80.44 86 MET A CA 1
ATOM 702 C C . MET A 1 86 ? 10.743 5.908 -18.447 1.00 80.44 86 MET A C 1
ATOM 704 O O . MET A 1 86 ? 9.631 5.762 -17.937 1.00 80.44 86 MET A O 1
ATOM 708 N N . GLU A 1 87 ? 10.955 6.727 -19.475 1.00 83.62 87 GLU A N 1
ATOM 709 C CA . GLU A 1 87 ? 9.914 7.557 -20.084 1.00 83.62 87 GLU A CA 1
ATOM 710 C C . GLU A 1 87 ? 8.840 6.708 -20.778 1.00 83.62 87 GLU A C 1
ATOM 712 O O . GLU A 1 87 ? 7.636 6.930 -20.595 1.00 83.62 87 GLU A O 1
ATOM 717 N N . LYS A 1 88 ? 9.254 5.661 -21.498 1.00 82.25 88 LYS A N 1
ATOM 718 C CA . LYS A 1 88 ? 8.330 4.695 -22.106 1.00 82.25 88 LYS A CA 1
ATOM 719 C C . LYS A 1 88 ? 7.496 3.956 -21.062 1.00 82.25 88 LYS A C 1
ATOM 721 O O . LYS A 1 88 ? 6.285 3.798 -21.241 1.00 82.25 88 LYS A O 1
ATOM 726 N N . ILE A 1 89 ? 8.115 3.526 -19.959 1.00 82.19 89 ILE A N 1
ATOM 727 C CA . ILE A 1 89 ? 7.413 2.879 -18.842 1.00 82.19 89 ILE A CA 1
ATOM 728 C C . ILE A 1 89 ? 6.406 3.847 -18.216 1.00 82.19 89 ILE A C 1
ATOM 730 O O . ILE A 1 89 ? 5.246 3.477 -18.034 1.00 82.19 89 ILE A O 1
ATOM 734 N N . ALA A 1 90 ? 6.811 5.088 -17.937 1.00 86.00 90 ALA A N 1
ATOM 735 C CA . ALA A 1 90 ? 5.937 6.102 -17.352 1.00 86.00 90 ALA A CA 1
ATOM 736 C C . ALA A 1 90 ? 4.721 6.389 -18.246 1.00 86.00 90 ALA A C 1
ATOM 738 O O . ALA A 1 90 ? 3.582 6.388 -17.773 1.00 86.00 90 ALA A O 1
ATOM 739 N N . THR A 1 91 ? 4.946 6.547 -19.551 1.00 86.56 91 THR A N 1
ATOM 740 C CA . THR A 1 91 ? 3.879 6.779 -20.536 1.00 86.56 91 THR A CA 1
ATOM 741 C C . THR A 1 91 ? 2.926 5.584 -20.616 1.00 86.56 91 THR A C 1
ATOM 743 O O . THR A 1 91 ? 1.706 5.755 -20.644 1.00 86.56 91 THR A O 1
ATOM 746 N N . CYS A 1 92 ? 3.462 4.359 -20.578 1.00 82.75 92 CYS A N 1
ATOM 747 C CA . CYS A 1 92 ? 2.666 3.136 -20.548 1.00 82.75 92 CYS A CA 1
ATOM 748 C C . CYS A 1 92 ? 1.787 3.049 -19.292 1.00 82.75 92 CYS A C 1
ATOM 750 O O . CYS A 1 92 ? 0.598 2.7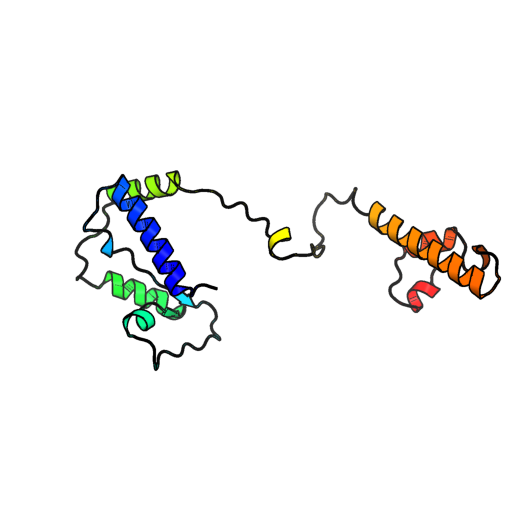51 -19.399 1.00 82.75 92 CYS A O 1
ATOM 752 N N . LEU A 1 93 ? 2.343 3.338 -18.114 1.00 84.50 93 LEU A N 1
ATOM 753 C CA . LEU A 1 93 ? 1.603 3.310 -16.852 1.00 84.50 93 LEU A CA 1
ATOM 754 C C . LEU A 1 93 ? 0.507 4.370 -16.809 1.00 84.50 93 LEU A C 1
ATOM 756 O O . LEU A 1 93 ? -0.620 4.059 -16.433 1.00 84.50 93 LEU A O 1
ATOM 760 N N . LYS A 1 94 ? 0.809 5.590 -17.266 1.00 87.44 94 LYS A N 1
ATOM 761 C CA . LYS A 1 94 ? -0.168 6.679 -17.351 1.00 87.44 94 LYS A CA 1
ATOM 762 C C . LYS A 1 94 ? -1.344 6.314 -18.259 1.00 87.44 94 LYS A C 1
ATOM 764 O O . LYS A 1 94 ? -2.483 6.592 -17.911 1.00 87.44 94 LYS A O 1
ATOM 769 N N . ALA A 1 95 ? -1.088 5.641 -19.381 1.00 85.69 95 ALA A N 1
ATOM 770 C CA . ALA A 1 95 ? -2.138 5.220 -20.309 1.00 85.69 95 ALA A CA 1
ATOM 771 C C . ALA A 1 95 ? -3.080 4.138 -19.743 1.00 85.69 95 ALA A C 1
ATOM 773 O O . ALA A 1 95 ? -4.223 4.048 -20.179 1.00 85.69 95 ALA A O 1
ATOM 774 N N . HIS A 1 96 ? -2.615 3.303 -18.807 1.00 79.81 96 HIS A N 1
ATOM 775 C CA . HIS A 1 96 ? -3.435 2.257 -18.173 1.00 79.81 96 HIS A CA 1
ATOM 776 C C . HIS A 1 96 ? -3.966 2.659 -16.796 1.00 79.81 96 HIS A C 1
ATOM 778 O O . HIS A 1 96 ? -4.650 1.861 -16.149 1.00 79.81 96 HIS A O 1
ATOM 784 N N . HIS A 1 97 ? -3.641 3.865 -16.333 1.00 83.69 97 HIS A N 1
ATOM 785 C CA . HIS A 1 97 ? -4.175 4.384 -15.092 1.00 83.69 97 HIS A CA 1
ATOM 786 C C . HIS A 1 97 ? -5.696 4.500 -15.208 1.00 83.69 97 HIS A C 1
ATOM 788 O O . HIS A 1 97 ? -6.223 5.074 -16.159 1.00 83.69 97 HIS A O 1
ATOM 794 N N . LYS A 1 98 ? -6.393 3.913 -14.240 1.00 80.81 98 LYS A N 1
ATOM 795 C CA . LYS A 1 98 ? -7.823 4.101 -14.043 1.00 80.81 98 LYS A CA 1
ATOM 796 C C . LYS A 1 98 ? -7.986 4.718 -12.673 1.00 80.81 98 LYS A C 1
ATOM 798 O O . LYS A 1 98 ? -7.537 4.120 -11.691 1.00 80.81 98 LYS A O 1
ATOM 803 N N . ASP A 1 99 ? -8.615 5.881 -12.628 1.00 77.56 99 ASP A N 1
ATOM 804 C CA . ASP A 1 99 ? -9.005 6.489 -11.370 1.00 77.56 99 ASP A CA 1
ATOM 805 C C . ASP A 1 99 ? -9.947 5.531 -10.646 1.00 77.56 99 ASP A C 1
ATOM 807 O O . ASP A 1 99 ? -10.932 5.041 -11.208 1.00 77.56 99 ASP A O 1
ATOM 811 N N . ILE A 1 100 ? -9.594 5.201 -9.408 1.00 72.00 100 ILE A N 1
ATOM 812 C CA . ILE A 1 100 ? -10.469 4.422 -8.548 1.00 72.00 100 ILE A CA 1
ATOM 813 C C . ILE A 1 100 ? -11.257 5.437 -7.735 1.00 72.00 100 ILE A C 1
ATOM 815 O O . ILE A 1 100 ? -10.754 5.960 -6.741 1.00 72.00 100 ILE A O 1
ATOM 819 N N . ASP A 1 101 ? -12.481 5.716 -8.169 1.00 75.38 101 ASP A N 1
ATOM 820 C CA . ASP A 1 101 ? -13.428 6.482 -7.370 1.00 75.38 101 ASP A CA 1
ATOM 821 C C . ASP A 1 101 ? -13.920 5.588 -6.224 1.00 75.38 101 ASP A C 1
ATOM 823 O O . ASP A 1 101 ? -14.696 4.648 -6.420 1.00 75.38 101 ASP A O 1
ATOM 827 N N . ILE A 1 102 ? -13.355 5.789 -5.034 1.00 71.75 102 ILE A N 1
ATOM 828 C CA . ILE A 1 102 ? -13.751 5.066 -3.827 1.00 71.75 102 ILE A CA 1
ATOM 829 C C . ILE A 1 102 ? -14.466 6.058 -2.929 1.00 71.75 102 ILE A C 1
ATOM 831 O O . ILE A 1 102 ? -13.830 6.895 -2.291 1.00 71.75 102 ILE A O 1
ATOM 835 N N . ASP A 1 103 ? -15.778 5.903 -2.812 1.00 76.88 103 ASP A N 1
ATOM 836 C CA . ASP A 1 103 ? -16.544 6.619 -1.805 1.00 76.88 103 ASP A CA 1
ATOM 837 C C . ASP A 1 103 ? -16.242 6.046 -0.409 1.00 76.88 103 ASP A C 1
ATOM 839 O O . ASP A 1 103 ? -16.791 5.028 0.029 1.00 76.88 103 ASP A O 1
ATOM 843 N N . TYR A 1 104 ? -15.313 6.700 0.288 1.00 74.88 104 TYR A N 1
ATOM 844 C CA . TYR A 1 104 ? -14.892 6.340 1.639 1.00 74.88 104 TYR A CA 1
ATOM 845 C C . TYR A 1 104 ? -16.030 6.440 2.662 1.00 74.88 104 TYR A C 1
ATOM 847 O O . TYR A 1 104 ? -16.018 5.685 3.636 1.00 74.88 104 TYR A O 1
ATOM 855 N N . VAL A 1 105 ? -17.018 7.313 2.430 1.00 76.81 105 VAL A N 1
ATOM 856 C CA . VAL A 1 105 ? -18.161 7.508 3.335 1.00 76.81 105 VAL A CA 1
ATOM 857 C C . VAL A 1 105 ? -18.996 6.236 3.373 1.00 76.81 105 VAL A C 1
ATOM 859 O O . VAL A 1 105 ? -19.247 5.686 4.445 1.00 76.81 105 VAL A O 1
ATOM 862 N N . ASN A 1 106 ? -19.331 5.710 2.195 1.00 75.69 106 ASN A N 1
ATOM 863 C CA . ASN A 1 106 ? -20.077 4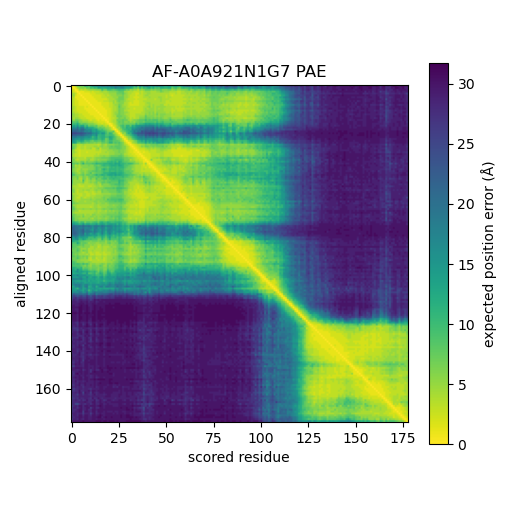.463 2.068 1.00 75.69 106 ASN A CA 1
ATOM 864 C C . ASN A 1 106 ? -19.236 3.231 2.431 1.00 75.69 106 ASN A C 1
ATOM 866 O O . ASN A 1 106 ? -19.744 2.293 3.041 1.00 75.69 106 ASN A O 1
ATOM 870 N N . LYS A 1 107 ? -17.941 3.215 2.091 1.00 78.75 107 LYS A N 1
ATOM 871 C CA . LYS A 1 107 ? -17.075 2.049 2.333 1.00 78.75 107 LYS A CA 1
ATOM 872 C C . LYS A 1 107 ? -16.810 1.776 3.814 1.00 78.75 107 LYS A C 1
ATOM 874 O O . LYS A 1 107 ? -16.686 0.613 4.196 1.00 78.75 107 LYS A O 1
ATOM 879 N N . TYR A 1 108 ? -16.675 2.826 4.620 1.00 77.19 108 TYR A N 1
ATOM 880 C CA . TYR A 1 108 ? -16.340 2.720 6.042 1.00 77.19 108 TYR A CA 1
ATOM 881 C C . TYR A 1 108 ? -17.502 3.087 6.965 1.00 77.19 108 TYR A C 1
ATOM 883 O O . TYR A 1 108 ? -17.301 3.134 8.175 1.00 77.19 108 TYR A O 1
ATOM 891 N N . CYS A 1 109 ? -18.697 3.331 6.410 1.00 70.81 109 CYS A N 1
ATOM 892 C CA . CYS A 1 109 ? -19.856 3.831 7.149 1.00 70.81 109 CYS A CA 1
ATOM 893 C C . CYS A 1 109 ? -19.469 4.988 8.082 1.00 70.81 109 CYS A C 1
ATOM 895 O O . CYS A 1 109 ? -19.848 4.999 9.252 1.00 70.81 109 CYS A O 1
ATOM 897 N N . LEU A 1 110 ? -18.653 5.922 7.581 1.00 71.56 110 LEU A N 1
ATOM 898 C CA . LEU A 1 110 ? -18.264 7.090 8.359 1.00 71.56 110 LEU A CA 1
ATOM 899 C C . LEU A 1 110 ? -19.509 7.963 8.491 1.00 71.56 110 LEU A C 1
ATOM 901 O O . LEU A 1 110 ? -19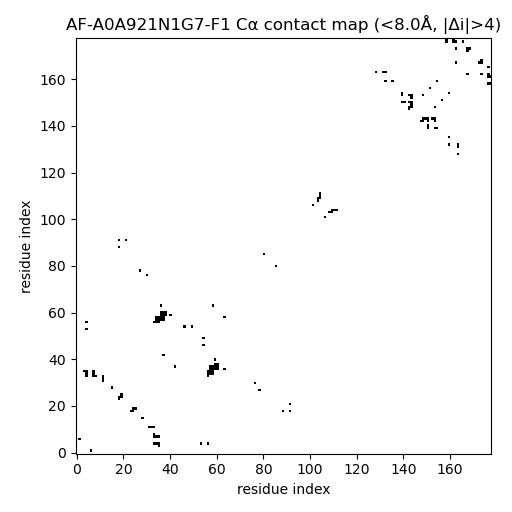.926 8.616 7.532 1.00 71.56 110 LEU A O 1
ATOM 905 N N . GLU A 1 111 ? -20.119 7.962 9.674 1.00 67.50 111 GLU A N 1
ATOM 906 C CA . GLU A 1 111 ? -20.986 9.065 10.058 1.00 67.50 111 GLU A CA 1
ATOM 907 C C . GLU A 1 111 ? -20.118 10.317 9.962 1.00 67.50 111 GLU A C 1
ATOM 909 O O . GLU A 1 111 ? -19.019 10.357 10.517 1.00 67.50 111 GLU A O 1
ATOM 914 N N . LYS A 1 112 ? -20.547 11.307 9.175 1.00 58.12 112 LYS A N 1
ATOM 915 C CA . LYS A 1 112 ? -19.866 12.598 9.155 1.00 58.12 112 LYS A CA 1
ATOM 916 C C . LYS A 1 112 ? -19.982 13.167 10.566 1.00 58.12 112 LYS A C 1
ATOM 918 O O . LYS A 1 112 ? -21.004 13.758 10.904 1.00 58.12 112 LYS A O 1
ATOM 923 N N . GLU A 1 113 ? -18.968 12.945 11.399 1.00 47.84 113 GLU A N 1
ATOM 924 C CA . GLU A 1 113 ? -18.763 13.750 12.589 1.00 47.84 113 GLU A CA 1
ATOM 925 C C . GLU A 1 113 ? -18.659 15.183 12.079 1.00 47.84 113 GLU A C 1
ATOM 927 O O . GLU A 1 113 ? -17.764 15.519 11.301 1.00 47.84 113 GLU A O 1
ATOM 932 N N . ASN A 1 114 ? -19.667 15.987 12.413 1.00 44.38 114 ASN A N 1
ATOM 933 C CA . ASN A 1 114 ? -19.710 17.400 12.088 1.00 44.38 114 ASN A CA 1
ATOM 934 C C . ASN A 1 114 ? -18.558 18.079 12.836 1.00 44.38 114 ASN A C 1
ATOM 936 O O . ASN A 1 114 ? -18.731 18.551 13.955 1.00 44.38 114 ASN A O 1
ATOM 940 N N . GLN A 1 115 ? -17.373 18.088 12.231 1.00 44.78 115 GLN A N 1
ATOM 941 C CA . GLN A 1 115 ? -16.412 19.144 12.472 1.00 44.78 115 GLN A CA 1
ATOM 942 C C . GLN A 1 115 ? -16.875 20.324 11.632 1.00 44.78 115 GLN A C 1
ATOM 944 O O . GLN A 1 115 ? -16.787 20.332 10.404 1.00 44.78 115 GLN A O 1
ATOM 949 N N . GLU A 1 116 ? -17.509 21.243 12.353 1.00 48.66 116 GLU A N 1
ATOM 950 C CA . GLU A 1 116 ? -17.669 22.642 12.003 1.00 48.66 116 GLU A CA 1
ATOM 951 C C . GLU A 1 116 ? -16.379 23.130 11.345 1.00 48.66 116 GLU A C 1
ATOM 953 O O . GLU A 1 116 ? -15.321 23.084 11.960 1.00 48.66 116 GLU A O 1
ATOM 958 N N . ASP A 1 117 ? -16.459 23.478 10.064 1.00 41.03 117 ASP A N 1
ATOM 959 C CA . ASP A 1 117 ? -16.000 24.772 9.576 1.00 41.03 117 ASP A CA 1
ATOM 960 C C . ASP A 1 117 ? -16.364 24.933 8.093 1.00 41.03 117 ASP A C 1
ATOM 962 O O . ASP A 1 117 ? -15.957 24.156 7.230 1.00 41.03 117 ASP A O 1
ATOM 966 N N . SER A 1 118 ? -17.051 26.047 7.826 1.00 44.84 118 SER A N 1
ATOM 967 C CA . SER A 1 118 ? -17.129 26.765 6.543 1.00 44.84 118 SER A CA 1
ATOM 968 C C . SER A 1 118 ? -18.278 26.413 5.572 1.00 44.84 118 SER A C 1
ATOM 970 O O . SER A 1 118 ? -18.134 25.657 4.618 1.00 44.84 118 SER A O 1
ATOM 972 N N . GLU A 1 119 ? -19.407 27.093 5.817 1.00 42.88 119 GLU A N 1
ATOM 973 C CA . GLU A 1 119 ? -20.181 27.895 4.837 1.00 42.88 119 GLU A CA 1
ATOM 974 C C . GLU A 1 119 ? -21.354 27.337 4.001 1.00 42.88 119 GLU A C 1
ATOM 976 O O . GLU A 1 119 ? -22.036 28.153 3.392 1.00 42.88 119 GLU A O 1
ATOM 981 N N . ASP A 1 120 ? -21.770 26.068 4.093 1.00 41.12 120 ASP A N 1
ATOM 982 C CA . ASP A 1 120 ? -22.985 25.589 3.372 1.00 41.12 120 ASP A CA 1
ATOM 983 C C . ASP A 1 120 ? -24.082 24.975 4.283 1.00 41.12 120 ASP A C 1
ATOM 985 O O . ASP A 1 120 ? -24.631 23.900 4.028 1.00 41.12 120 ASP A O 1
ATOM 989 N N . LEU A 1 121 ? -24.428 25.652 5.387 1.00 42.00 121 LEU A N 1
ATOM 990 C CA . LEU A 1 121 ? -25.299 25.126 6.461 1.00 42.00 121 LEU A CA 1
ATOM 991 C C . LEU A 1 121 ? -26.808 25.440 6.378 1.00 42.00 121 LEU A C 1
ATOM 993 O O . LEU A 1 121 ? -27.512 25.277 7.373 1.00 42.00 121 LEU A O 1
ATOM 997 N N . VAL A 1 122 ? -27.372 25.847 5.240 1.00 44.81 122 VAL A N 1
ATOM 998 C CA . VAL A 1 122 ? -28.769 26.344 5.258 1.00 44.81 122 VAL A CA 1
ATOM 999 C C . VAL A 1 122 ? -29.850 25.253 5.088 1.00 44.81 122 VAL A C 1
ATOM 1001 O O . VAL A 1 122 ? -31.004 25.518 5.393 1.00 44.81 122 VAL A O 1
ATOM 1004 N N . ILE A 1 123 ? -29.543 24.008 4.680 1.00 47.47 123 ILE A N 1
ATOM 1005 C CA . ILE A 1 123 ? -30.606 23.092 4.174 1.00 47.47 123 ILE A CA 1
ATOM 1006 C C . ILE A 1 123 ? -30.842 21.793 4.997 1.00 47.47 123 ILE A C 1
ATOM 1008 O O . ILE A 1 123 ? -31.795 21.072 4.729 1.00 47.47 123 ILE A O 1
ATOM 1012 N N . LYS A 1 124 ? -30.061 21.459 6.040 1.00 52.31 124 LYS A N 1
ATOM 1013 C CA . LYS A 1 124 ? -30.151 20.121 6.701 1.00 52.31 124 LYS A CA 1
ATOM 1014 C C . LYS A 1 124 ? -30.805 20.037 8.091 1.00 52.31 124 LYS A C 1
ATOM 1016 O O . LYS A 1 124 ? -30.899 18.934 8.626 1.00 52.31 124 LYS A O 1
ATOM 1021 N N . ASN A 1 125 ? -31.268 21.137 8.685 1.00 56.12 125 ASN A N 1
ATOM 1022 C CA . ASN A 1 125 ? -31.830 21.097 10.047 1.00 56.12 125 ASN A CA 1
ATOM 1023 C C . ASN A 1 125 ? -33.316 20.680 10.112 1.00 56.12 125 ASN A C 1
ATOM 1025 O O . ASN A 1 125 ? -33.722 20.058 11.094 1.00 56.12 125 ASN A O 1
ATOM 1029 N N . ASP A 1 126 ? -34.101 20.907 9.054 1.00 63.69 126 ASP A N 1
ATOM 1030 C CA . ASP A 1 126 ? -35.561 20.710 9.099 1.00 63.69 126 ASP A CA 1
ATOM 1031 C C . ASP A 1 126 ? -35.995 19.235 9.220 1.00 63.69 126 ASP A C 1
ATOM 1033 O O . ASP A 1 126 ? -36.942 18.920 9.943 1.00 63.69 126 ASP A O 1
ATOM 1037 N N . GLU A 1 127 ? -35.290 18.293 8.580 1.00 76.88 127 GLU A N 1
ATOM 1038 C CA . GLU A 1 127 ? -35.680 16.870 8.612 1.00 76.88 127 GLU A CA 1
ATOM 1039 C C . GLU A 1 127 ? -35.517 16.235 10.002 1.00 76.88 127 GLU A C 1
ATOM 1041 O O . GLU A 1 127 ? -36.305 15.374 10.414 1.00 76.88 127 GLU A O 1
ATOM 1046 N N . MET A 1 128 ? -34.488 16.649 10.745 1.00 76.31 128 MET A N 1
ATOM 1047 C CA . MET A 1 128 ? -34.248 16.143 12.096 1.00 76.31 128 MET A CA 1
ATOM 1048 C C . MET A 1 128 ? -35.278 16.704 13.077 1.00 76.31 128 MET A C 1
ATOM 1050 O O . MET A 1 128 ? -35.805 15.963 13.912 1.00 76.31 128 MET A O 1
ATOM 1054 N N . ASP A 1 129 ? -35.604 17.987 12.947 1.00 81.50 129 ASP A N 1
ATOM 1055 C CA . ASP A 1 129 ? -36.541 18.666 13.835 1.00 81.50 129 ASP A CA 1
ATOM 1056 C C . ASP A 1 129 ? -37.977 18.151 13.626 1.00 81.50 129 ASP A C 1
ATOM 1058 O O . ASP A 1 129 ? -38.680 17.880 14.604 1.00 81.50 129 ASP A O 1
ATOM 1062 N N . GLU A 1 130 ? -38.380 17.847 12.386 1.00 84.31 130 GLU A N 1
ATOM 1063 C CA . GLU A 1 130 ? -39.654 17.167 12.096 1.00 84.31 130 GLU A CA 1
ATOM 1064 C C . GLU A 1 130 ? -39.748 15.770 12.719 1.00 84.31 130 GLU A C 1
ATOM 1066 O O . GLU A 1 130 ? -40.770 15.377 13.301 1.00 84.31 130 GLU A O 1
ATOM 1071 N N . LYS A 1 131 ? -38.649 15.014 12.701 1.00 87.00 131 LYS A N 1
ATOM 1072 C CA . LYS A 1 131 ? -38.605 13.696 13.342 1.00 87.00 131 LYS A CA 1
ATOM 1073 C C . LYS A 1 131 ? -38.757 13.795 14.863 1.00 87.00 131 LYS A C 1
ATOM 1075 O O . LYS A 1 131 ? -39.391 12.925 15.475 1.00 87.00 131 LYS A O 1
ATOM 1080 N N . ILE A 1 132 ? -38.198 14.836 15.481 1.00 87.25 132 ILE A N 1
ATOM 1081 C CA . ILE A 1 132 ? -38.332 15.103 16.920 1.00 87.25 132 ILE A CA 1
ATOM 1082 C C . ILE A 1 132 ? -39.773 15.519 17.251 1.00 87.25 132 ILE A C 1
ATOM 1084 O O . ILE A 1 132 ? -40.367 14.933 18.163 1.00 87.25 132 ILE A O 1
ATOM 1088 N N . ARG A 1 133 ? -40.385 16.419 16.467 1.00 87.62 133 ARG A N 1
ATOM 1089 C CA . ARG A 1 133 ? -41.807 16.811 16.596 1.00 87.62 133 ARG A CA 1
ATOM 1090 C C . ARG A 1 133 ? -42.728 15.600 16.593 1.00 87.62 133 ARG A C 1
ATOM 1092 O O . ARG A 1 133 ? -43.587 15.460 17.468 1.00 87.62 133 ARG A O 1
ATOM 1099 N N . TYR A 1 134 ? -42.534 14.695 15.634 1.00 88.50 134 TYR A N 1
ATOM 1100 C CA . TYR A 1 134 ? -43.344 13.485 15.520 1.00 88.50 134 TYR A CA 1
ATOM 1101 C C . TYR A 1 134 ? -43.242 12.605 16.776 1.00 88.50 134 TYR A C 1
ATOM 1103 O O . TYR A 1 134 ? -44.260 12.162 17.319 1.00 88.50 134 TYR A O 1
ATOM 1111 N N . LYS A 1 135 ? -42.024 12.399 17.298 1.00 91.06 135 LYS A N 1
ATOM 1112 C CA . LYS A 1 135 ? -41.801 11.619 18.527 1.00 91.06 135 LYS A CA 1
ATOM 1113 C C . LYS A 1 135 ? -42.429 12.274 19.760 1.00 91.06 135 LYS A C 1
ATOM 1115 O O . LYS A 1 135 ? -43.065 11.568 20.545 1.00 91.06 135 LYS A O 1
ATOM 1120 N N . LEU A 1 136 ? -42.306 13.594 19.917 1.00 88.69 136 LEU A N 1
ATOM 1121 C CA . LEU A 1 136 ? -42.895 14.333 21.039 1.00 88.69 136 LEU A CA 1
ATOM 1122 C C . LEU A 1 136 ? -44.428 14.299 21.000 1.00 88.69 136 LEU A C 1
ATOM 1124 O O . LEU A 1 136 ? -45.057 14.027 22.023 1.00 88.69 136 LEU A O 1
ATOM 1128 N N . ARG A 1 137 ? -45.050 14.461 19.824 1.00 89.00 137 ARG A N 1
ATOM 1129 C CA . ARG A 1 137 ? -46.506 14.283 19.655 1.00 89.00 137 ARG A CA 1
ATOM 1130 C C . ARG A 1 137 ? -46.954 12.873 20.037 1.00 89.00 137 ARG A C 1
ATOM 1132 O O . ARG A 1 137 ? -47.949 12.716 20.746 1.00 89.00 137 ARG A O 1
ATOM 1139 N N . GLY A 1 138 ? -46.202 11.858 19.611 1.00 90.19 138 GLY A N 1
ATOM 1140 C CA . GLY A 1 138 ? -46.466 10.464 19.964 1.00 90.19 138 GLY A CA 1
ATOM 1141 C C . GLY A 1 138 ? -46.365 10.207 21.470 1.00 90.19 138 GLY A C 1
ATOM 1142 O O . GLY A 1 138 ? -47.219 9.523 22.035 1.00 90.19 138 GLY A O 1
ATOM 1143 N N . TYR A 1 139 ? -45.360 10.780 22.137 1.00 90.94 139 TYR A N 1
ATOM 1144 C CA . TYR A 1 139 ? -45.220 10.703 23.593 1.00 90.94 139 TYR A CA 1
ATOM 1145 C C . TYR A 1 139 ? -46.385 11.399 24.307 1.00 90.94 139 TYR A C 1
ATOM 1147 O O . TYR A 1 139 ? -47.019 10.796 25.173 1.00 90.94 139 TYR A O 1
ATOM 1155 N N . ARG A 1 140 ? -46.740 12.615 23.874 1.00 90.62 140 ARG A N 1
ATOM 1156 C CA . ARG A 1 140 ? -47.859 13.394 24.420 1.00 90.62 140 ARG A CA 1
ATOM 1157 C C . ARG A 1 140 ? -49.173 12.619 24.383 1.00 90.62 140 ARG A C 1
ATOM 1159 O O . ARG A 1 140 ? -49.879 12.570 25.384 1.00 90.62 140 ARG A O 1
ATOM 1166 N N . LEU A 1 141 ? -49.475 11.971 23.255 1.00 88.25 141 LEU A N 1
ATOM 1167 C CA . LEU A 1 141 ? -50.682 11.156 23.095 1.00 88.25 141 LEU A CA 1
ATOM 1168 C C . LEU A 1 141 ? -50.669 9.921 24.009 1.00 88.25 141 LEU A C 1
ATOM 1170 O O . LEU A 1 141 ? -51.677 9.600 24.631 1.00 88.25 141 LEU A O 1
ATOM 1174 N N . LYS A 1 142 ? -49.522 9.241 24.130 1.00 92.62 142 LYS A N 1
ATOM 1175 C CA . LYS A 1 142 ? -49.382 8.062 25.001 1.00 92.62 142 LYS A CA 1
ATOM 1176 C C . LYS A 1 142 ? -49.579 8.400 26.479 1.00 92.62 142 LYS A C 1
ATOM 1178 O O . LYS A 1 142 ? -50.249 7.642 27.174 1.00 92.62 142 LYS A O 1
ATOM 1183 N N . VAL A 1 143 ? -49.006 9.508 26.952 1.00 91.19 143 VAL A N 1
ATOM 1184 C CA . VAL A 1 143 ? -49.150 9.959 28.347 1.00 91.19 143 VAL A CA 1
ATOM 1185 C C . VAL A 1 143 ? -50.570 10.450 28.612 1.00 91.19 143 VAL A C 1
ATOM 1187 O O . VAL A 1 143 ? -51.173 10.049 29.597 1.00 91.19 143 VAL A O 1
ATOM 1190 N N . SER A 1 144 ? -51.137 11.229 27.689 1.00 90.69 144 SER A N 1
ATOM 1191 C CA . SER A 1 144 ? -52.534 11.676 27.735 1.00 90.69 144 SER A CA 1
ATOM 1192 C C . SER A 1 144 ? -53.512 10.505 27.879 1.00 90.69 144 SER A C 1
ATOM 1194 O O . SER A 1 144 ? -54.359 10.531 28.767 1.00 90.69 144 SER A O 1
ATOM 1196 N N . ASN A 1 145 ? -53.341 9.445 27.081 1.00 88.75 145 ASN A N 1
ATOM 1197 C CA . ASN A 1 145 ? -54.173 8.241 27.164 1.00 88.75 145 ASN A CA 1
ATOM 1198 C C . ASN A 1 145 ? -53.952 7.444 28.460 1.00 88.75 145 ASN A C 1
ATOM 1200 O O . ASN A 1 145 ? -54.886 6.816 28.947 1.00 88.75 145 ASN A O 1
ATOM 1204 N N . ARG A 1 146 ? -52.727 7.439 29.004 1.00 91.69 146 ARG A N 1
ATOM 1205 C CA . ARG A 1 146 ? -52.391 6.727 30.248 1.00 91.69 146 ARG A CA 1
ATOM 1206 C C . ARG A 1 146 ? -52.981 7.413 31.476 1.00 91.69 146 ARG A C 1
ATOM 1208 O O . ARG A 1 146 ? -53.585 6.750 32.306 1.00 91.69 146 ARG A O 1
ATOM 1215 N N . GLU A 1 147 ? -52.804 8.725 31.564 1.00 87.50 147 GLU A N 1
ATOM 1216 C CA . GLU A 1 147 ? -53.232 9.539 32.707 1.00 87.50 147 GLU A CA 1
ATOM 1217 C C . GLU A 1 147 ? -54.675 10.053 32.548 1.00 87.50 147 GLU A C 1
ATOM 1219 O O . GLU A 1 147 ? -55.193 10.745 33.419 1.00 87.50 147 GLU A O 1
ATOM 1224 N N . ASN A 1 148 ? -55.336 9.726 31.429 1.00 89.06 148 ASN A N 1
ATOM 1225 C CA . ASN A 1 148 ? -56.669 10.206 31.052 1.00 89.06 148 ASN A CA 1
ATOM 1226 C C . ASN A 1 148 ? -56.798 11.746 31.094 1.00 89.06 148 ASN A C 1
ATOM 1228 O O . ASN A 1 148 ? -57.822 12.306 31.490 1.00 89.06 148 ASN A O 1
ATOM 1232 N N . LEU A 1 149 ? -55.734 12.440 30.686 1.00 88.06 149 LEU A N 1
ATOM 1233 C CA . LEU A 1 149 ? -55.644 13.901 30.624 1.00 88.06 149 LEU A CA 1
ATOM 1234 C C . LEU A 1 149 ? -55.713 14.370 29.176 1.00 88.06 149 LEU A C 1
ATOM 1236 O O . LEU A 1 149 ? -55.334 13.639 28.266 1.00 88.06 149 LEU A O 1
ATOM 1240 N N . LYS A 1 150 ? -56.140 15.612 28.927 1.00 84.62 150 LYS A N 1
ATOM 1241 C CA . LYS A 1 150 ? -56.116 16.164 27.563 1.00 84.62 150 LYS A CA 1
ATOM 1242 C C . LYS A 1 150 ? -54.662 16.401 27.114 1.00 84.62 150 LYS A C 1
ATOM 1244 O O . LYS A 1 150 ? -53.863 16.868 27.921 1.00 84.62 150 LYS A O 1
ATOM 1249 N N . PRO A 1 151 ? -54.300 16.169 25.836 1.00 83.25 151 PRO A N 1
ATOM 1250 C CA . PRO A 1 151 ? -52.906 16.225 25.378 1.00 83.25 151 PRO A CA 1
ATOM 1251 C C . PRO A 1 151 ? -52.147 17.514 25.719 1.00 83.25 151 PRO A C 1
ATOM 1253 O O . PRO A 1 151 ? -50.980 17.452 26.090 1.00 83.25 151 PRO A O 1
ATOM 1256 N N . TYR A 1 152 ? -52.803 18.674 25.642 1.00 86.19 152 TYR A N 1
ATOM 1257 C CA . TYR A 1 152 ? -52.191 19.972 25.952 1.00 86.19 152 TYR A CA 1
ATOM 1258 C C . TYR A 1 152 ? -51.876 20.175 27.444 1.00 86.19 152 TYR A C 1
ATOM 1260 O O . TYR A 1 152 ? -51.141 21.094 27.781 1.00 86.19 152 TYR A O 1
ATOM 1268 N N . MET A 1 153 ? -52.428 19.340 28.332 1.00 85.06 153 MET A N 1
ATOM 1269 C CA . MET A 1 153 ? -52.139 19.371 29.771 1.00 85.06 153 MET A CA 1
ATOM 1270 C C . MET A 1 153 ? -50.829 18.656 30.121 1.00 85.06 153 MET A C 1
ATOM 1272 O O . MET A 1 153 ? -50.317 18.856 31.213 1.00 85.06 153 MET A O 1
ATOM 1276 N N . VAL A 1 154 ? -50.292 17.822 29.220 1.00 85.25 154 VAL A N 1
ATOM 1277 C CA . VAL A 1 154 ? -48.976 17.191 29.408 1.00 85.25 154 VAL A CA 1
ATOM 1278 C C . VAL A 1 154 ? -47.877 18.200 29.069 1.00 85.25 154 VAL A C 1
ATOM 1280 O O . VAL A 1 154 ? -46.947 18.371 29.845 1.00 85.25 154 VAL A O 1
ATOM 1283 N N . PHE A 1 155 ? -48.003 18.869 27.920 1.00 87.12 155 PHE A N 1
ATOM 1284 C CA . PHE A 1 155 ? -47.244 20.063 27.540 1.00 87.12 155 PHE A CA 1
ATOM 1285 C C . PHE A 1 155 ? -47.906 20.741 26.323 1.00 87.12 155 PHE A C 1
ATOM 1287 O O . PHE A 1 155 ? -48.549 20.080 25.488 1.00 87.12 155 PHE A O 1
ATOM 1294 N N . SER A 1 156 ? -47.784 22.068 26.247 1.00 88.44 156 SER A N 1
ATOM 1295 C CA . SER A 1 156 ? -48.348 22.908 25.182 1.00 88.44 156 SER A CA 1
ATOM 1296 C C . SER A 1 156 ? -47.628 22.696 23.843 1.00 88.44 156 SER A C 1
ATOM 1298 O O . SER A 1 156 ? -46.633 21.978 23.748 1.00 88.44 156 SER A O 1
ATOM 1300 N N . ASN A 1 157 ? -48.154 23.275 22.761 1.00 85.56 157 ASN A N 1
ATOM 1301 C CA . ASN A 1 157 ? -47.395 23.291 21.509 1.00 85.56 157 ASN A CA 1
ATOM 1302 C C . ASN A 1 157 ? -46.169 24.204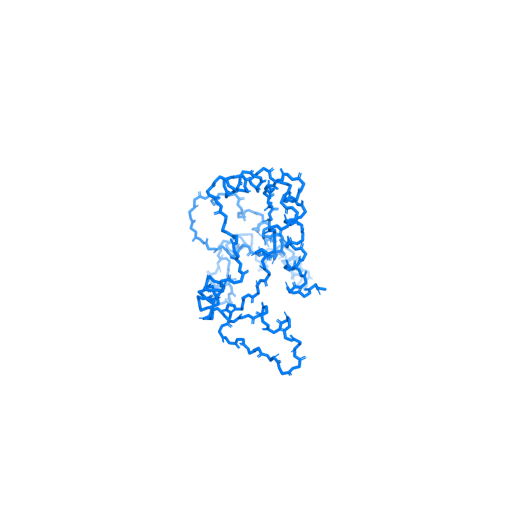 21.645 1.00 85.56 157 ASN A C 1
ATOM 1304 O O . ASN A 1 157 ? -45.106 23.816 21.192 1.00 85.56 157 ASN A O 1
ATOM 1308 N N . ASP A 1 158 ? -46.289 25.330 22.348 1.00 86.19 158 ASP A N 1
ATOM 1309 C CA . ASP A 1 158 ? -45.194 26.293 22.515 1.00 86.19 158 ASP A CA 1
ATOM 1310 C C . ASP A 1 158 ? -43.995 25.666 23.244 1.00 86.19 158 ASP A C 1
ATOM 1312 O O . ASP A 1 158 ? -42.883 25.667 22.728 1.00 86.19 158 ASP A O 1
ATOM 1316 N N . THR A 1 159 ? -44.242 24.968 24.355 1.00 85.62 159 THR A N 1
ATOM 1317 C CA . THR A 1 159 ? -43.210 24.189 25.069 1.00 85.62 159 THR A CA 1
ATOM 1318 C C . THR A 1 159 ? -42.600 23.083 24.199 1.00 85.62 159 THR A C 1
ATOM 1320 O O . THR A 1 159 ? -41.418 22.781 24.327 1.00 85.62 159 THR A O 1
ATOM 1323 N N . MET A 1 160 ? -43.365 22.477 23.278 1.00 84.88 160 MET A N 1
ATOM 1324 C CA . MET A 1 160 ? -42.828 21.488 22.331 1.00 84.88 160 MET A CA 1
ATOM 1325 C C . MET A 1 160 ? -41.799 22.128 21.393 1.00 84.88 160 MET A C 1
ATOM 1327 O O . MET A 1 160 ? -40.739 21.543 21.176 1.00 84.88 160 MET A O 1
ATOM 1331 N N . GLU A 1 161 ? -42.102 23.318 20.871 1.00 85.88 161 GLU A N 1
ATOM 1332 C CA . GLU A 1 161 ? -41.197 24.096 20.019 1.00 85.88 161 GLU A CA 1
ATOM 1333 C C . GLU A 1 161 ? -39.939 24.520 20.770 1.00 85.88 161 GLU A C 1
ATOM 1335 O O . GLU A 1 161 ? -38.828 24.368 20.260 1.00 85.88 161 GLU A O 1
ATOM 1340 N N . GLU A 1 162 ? -40.094 24.982 22.009 1.00 85.38 162 GLU A N 1
ATOM 1341 C CA . GLU A 1 162 ? -38.962 25.378 22.839 1.00 85.38 162 GLU A CA 1
ATOM 1342 C C . GLU A 1 162 ? -38.039 24.196 23.157 1.00 85.38 162 GLU A C 1
ATOM 1344 O O . GLU A 1 162 ? -36.821 24.342 23.098 1.00 85.38 162 GLU A O 1
ATOM 1349 N N . VAL A 1 163 ? -38.585 22.998 23.404 1.00 85.94 163 VAL A N 1
ATOM 1350 C CA . VAL A 1 163 ? -37.778 21.778 23.590 1.00 85.94 163 VAL A CA 1
ATOM 1351 C C . VAL A 1 163 ? -37.009 21.414 22.316 1.00 85.94 163 VAL A C 1
ATOM 1353 O O . VAL A 1 163 ? -35.859 20.976 22.396 1.00 85.94 163 VAL A O 1
ATOM 1356 N N . ILE A 1 164 ? -37.613 21.591 21.1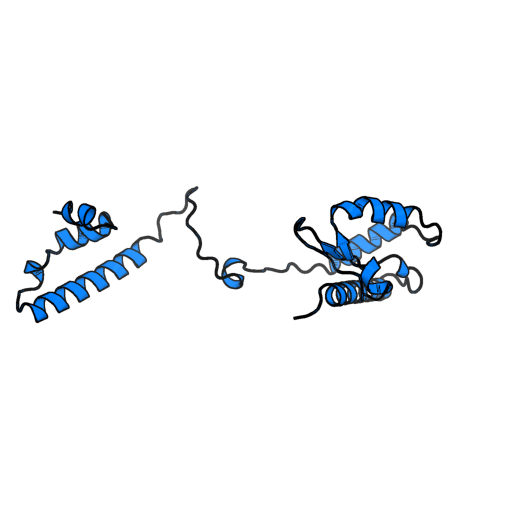38 1.00 86.56 164 ILE A N 1
ATOM 1357 C CA . ILE A 1 164 ? -36.952 21.317 19.852 1.00 86.56 164 ILE A CA 1
ATOM 1358 C C . ILE A 1 164 ? -35.839 22.331 19.585 1.00 86.56 164 ILE A C 1
ATOM 1360 O O . ILE A 1 164 ? -34.789 21.949 19.074 1.00 86.56 164 ILE A O 1
ATOM 1364 N N . SER A 1 165 ? -36.049 23.589 19.972 1.00 85.38 165 SER A N 1
ATOM 1365 C CA . SER A 1 165 ? -35.064 24.662 19.838 1.00 85.38 165 SER A CA 1
ATOM 1366 C C . SER A 1 165 ? -33.897 24.499 20.822 1.00 85.38 165 SER A C 1
ATOM 1368 O O . SER A 1 165 ? -32.734 24.551 20.429 1.00 85.38 165 SER A O 1
ATOM 1370 N N . ALA A 1 166 ? -34.189 24.222 22.097 1.00 83.75 166 ALA A N 1
ATOM 1371 C CA . ALA A 1 166 ? -33.187 24.116 23.157 1.00 83.75 166 ALA A CA 1
ATOM 1372 C C . ALA A 1 166 ? -32.421 22.777 23.168 1.00 83.75 166 ALA A C 1
ATOM 1374 O O . ALA A 1 166 ? -31.336 22.712 23.740 1.00 83.75 166 ALA A O 1
ATOM 1375 N N . LYS A 1 167 ? -32.975 21.708 22.568 1.00 83.31 167 LYS A N 1
ATOM 1376 C CA . LYS A 1 167 ? -32.415 20.335 22.514 1.00 83.31 167 LYS A CA 1
ATOM 1377 C C . LYS A 1 167 ? -31.768 19.881 23.840 1.00 83.31 167 LYS A C 1
ATOM 1379 O O . LYS A 1 167 ? -30.601 19.476 23.837 1.00 83.31 167 LYS A O 1
ATOM 1384 N N . PRO A 1 168 ? -32.508 19.913 24.967 1.00 85.69 168 PRO A N 1
ATOM 1385 C CA . PRO A 1 168 ? -31.953 19.605 26.280 1.00 85.69 168 PRO A CA 1
ATOM 1386 C C . PRO A 1 168 ? -31.469 18.151 26.343 1.00 85.69 168 PRO A C 1
ATOM 1388 O O . PRO A 1 168 ? -32.180 17.224 25.944 1.00 85.69 168 PRO A O 1
ATOM 1391 N N . ARG A 1 169 ? -30.253 17.943 26.854 1.00 82.94 169 ARG A N 1
ATOM 1392 C CA . ARG A 1 169 ? -29.628 16.617 27.005 1.00 82.94 169 ARG A CA 1
ATOM 1393 C C . ARG A 1 169 ? -29.711 16.085 28.433 1.00 82.94 169 ARG A C 1
ATOM 1395 O O . ARG A 1 169 ? -29.488 14.894 28.646 1.00 82.94 169 ARG A O 1
ATOM 1402 N N . CYS A 1 170 ? -30.048 16.937 29.400 1.00 84.31 170 CYS A N 1
ATOM 1403 C CA . CYS A 1 170 ? -30.214 16.566 30.802 1.00 84.31 170 CYS A CA 1
ATOM 1404 C C . CYS A 1 170 ? -31.520 17.115 31.407 1.00 84.31 170 CYS A C 1
ATOM 1406 O O . CYS A 1 170 ? -32.174 18.000 30.853 1.00 84.31 170 CYS A O 1
ATOM 1408 N N . ILE A 1 171 ? -31.911 16.569 32.563 1.00 82.56 171 ILE A N 1
ATOM 1409 C CA . ILE A 1 171 ? -33.141 16.954 33.278 1.00 82.56 171 ILE A CA 1
ATOM 1410 C C . ILE A 1 171 ? -33.088 18.429 33.709 1.00 82.56 171 ILE A C 1
ATOM 1412 O O . ILE A 1 171 ? -34.090 19.133 33.601 1.00 82.56 171 ILE A O 1
ATOM 1416 N N . ASP A 1 172 ? -31.915 18.910 34.126 1.00 83.31 172 ASP A N 1
ATOM 1417 C CA . ASP A 1 172 ? -31.717 20.295 34.574 1.00 83.31 172 ASP A CA 1
ATOM 1418 C C . ASP A 1 172 ? -31.899 21.312 33.440 1.00 83.31 172 ASP A C 1
ATOM 1420 O O . ASP A 1 172 ? -32.338 22.437 33.672 1.00 83.31 172 ASP A O 1
ATOM 1424 N N . GLU A 1 173 ? -31.568 20.930 32.206 1.00 82.88 173 GLU A N 1
ATOM 1425 C CA . GLU A 1 173 ? -31.803 21.744 31.010 1.00 82.88 173 GLU A CA 1
ATOM 1426 C C . GLU A 1 173 ? -33.274 21.722 30.598 1.00 82.88 173 GLU A C 1
ATOM 1428 O O . GLU A 1 173 ? -33.816 22.759 30.226 1.00 82.88 173 GLU A O 1
ATOM 1433 N N . LEU A 1 174 ? -33.944 20.573 30.724 1.00 82.81 174 LEU A N 1
ATOM 1434 C CA . LEU A 1 174 ? -35.369 20.454 30.414 1.00 82.81 174 LEU A CA 1
ATOM 1435 C C . LEU A 1 174 ? -36.233 21.306 31.356 1.00 82.81 174 LEU A C 1
ATOM 1437 O O . LEU A 1 174 ? -37.201 21.911 30.913 1.00 82.81 174 LEU A O 1
ATOM 1441 N N . MET A 1 175 ? -35.855 21.413 32.633 1.00 80.38 175 MET A N 1
ATOM 1442 C CA . MET A 1 175 ? -36.544 22.261 33.619 1.00 80.38 175 MET A CA 1
ATOM 1443 C C . MET A 1 175 ? -36.416 23.769 33.350 1.00 80.38 175 MET A C 1
ATOM 1445 O O . MET A 1 175 ? -37.131 24.561 33.962 1.00 80.38 175 MET A O 1
ATOM 1449 N N . L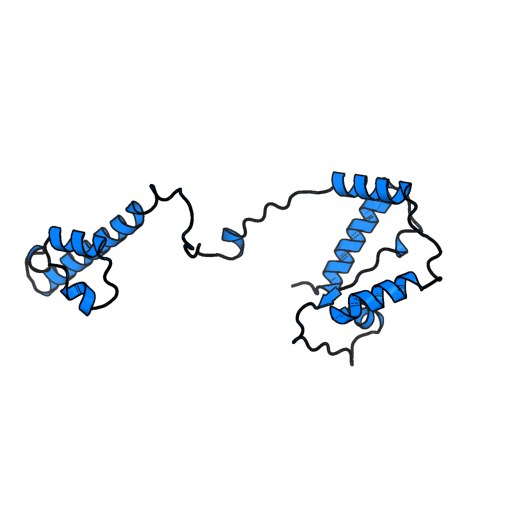YS A 1 176 ? -35.496 24.188 32.472 1.00 81.50 176 LYS A N 1
ATOM 1450 C CA . LYS A 1 176 ? -35.325 25.600 32.091 1.00 81.50 176 LYS A CA 1
ATOM 1451 C C . LYS A 1 176 ? -36.244 26.024 30.944 1.00 81.50 176 LYS A C 1
ATOM 1453 O O . LYS A 1 176 ? -36.371 27.224 30.717 1.00 81.50 176 LYS A O 1
ATOM 1458 N N . VAL A 1 177 ? -36.860 25.067 30.250 1.00 78.94 177 VAL A N 1
ATOM 1459 C CA . VAL A 1 177 ? -37.857 25.305 29.196 1.00 78.94 177 VAL A CA 1
ATOM 1460 C C . VAL A 1 177 ? -39.192 25.680 29.852 1.00 78.94 177 VAL A C 1
ATOM 1462 O O . VAL A 1 177 ? -39.555 25.046 30.847 1.00 78.94 177 VAL A O 1
ATOM 1465 N N . LYS A 1 178 ? -39.893 26.717 29.369 1.00 62.16 178 LYS A N 1
ATOM 1466 C CA . LYS A 1 178 ? -41.070 27.288 30.055 1.00 62.16 178 LYS A CA 1
ATOM 1467 C C . LYS A 1 178 ? -42.370 27.153 29.276 1.00 62.16 178 LYS A C 1
ATOM 1469 O O . LYS A 1 178 ? -42.363 27.258 28.039 1.00 62.16 178 LYS A O 1
#

Nearest PDB structures (foldseek):
  2dgz-assembly1_A  TM=8.170E-01  e=3.010E-01  Homo sapiens
  2e1e-assembly1_A  TM=8.341E-01  e=5.170E-01  Homo sapiens
  2rrd-assembly1_A  TM=7.365E-01  e=1.353E+00  Homo sapiens
  4cdg-assembly1_A  TM=7.589E-01  e=2.783E+00  Homo sapiens
  4cdg-assembly2_B  TM=7.477E-01  e=3.540E+00  Homo sapiens

Radius of gyration: 31.93 Å; Cα contacts (8 Å, |Δi|>4): 86; chains: 1; bounding box: 83×48×60 Å

Foldseek 3Di:
DDDPQVVQVVVLVVLVVLCCVQPVPPPQSPLDDAADEDADPPDDDDCPPPDPVVSVRYYYPVCVVVVVVVSVPPCVRVDDQDPVNVVSSVVSCVVPDDDDPDPPCVVVVDDPPPPDDDDDPDPPLVVVLVVQLVVVQVVLVVVCVVVVHDSCVVDHVQLSVQCSVQVDPDPVSNVVRD